Protein AF-A0A6A1X0G5-F1 (afdb_monomer)

pLDDT: mean 75.8, std 20.25, range [26.92, 95.88]

Foldseek 3Di:
DLCLCQPDPLNLVVCCPPPLRDNSVPDDDPDPVSVVVCLQPVCVNVVDDPVCSVLSSLLSVLSSVLSVVQVCCCPPVVDHDDSVVSVVVSVVVSVVVVVVVVVVVVCVVVDDDPDDPPDWDWDWDWDDDPVDIDIDTDIDDPDPPCPVVVVVVVPDDPPPPPPDDDPDDDDPDDDD

Nearest PDB structures (foldseek):
  8ied-assembly1_A  TM=3.257E-01  e=9.732E-01  Homo sapiens
  8ieq-assembly1_C  TM=3.031E-01  e=6.513E-01  Homo sapiens
  8ieq-assembly1_A  TM=2.977E-01  e=8.193E-01  Homo sapiens

Organism: NCBI:txid262757

Secondary structure (DSSP, 8-state):
-HHHHHTSHHHHHHHHHSTT---GGGS--SSHHHHHHHHHTHHHHS---HHHHHHHHHHHHHHHHHHHHHHHHHHHH-PPPPHHHHHHHHHHHHHHHHHHHHHHHHTTT----PPPTTPPEEEEEEEEETTEEEEEEEEE---TT-HHHHHHHTT--TT--TT-------------

Solvent-accessible surface area (backbone atoms only — not comparable to full-atom values): 11047 Å² total; per-residue (Å²): 110,59,56,62,63,30,60,32,74,67,33,44,52,51,40,46,73,39,100,78,44,46,65,54,72,77,53,91,64,92,44,64,65,51,47,52,50,42,51,77,39,22,40,81,71,66,70,38,56,75,84,48,38,63,63,45,39,55,50,51,53,52,50,50,50,49,53,51,49,48,50,48,38,33,74,76,66,69,43,81,83,56,66,67,59,52,52,54,50,49,56,50,51,51,51,54,51,53,53,52,48,52,53,51,60,70,44,60,86,70,71,93,68,82,73,60,92,97,56,79,50,75,46,73,51,74,50,83,50,100,90,47,79,46,76,46,77,48,71,62,66,95,50,91,85,47,67,66,57,58,56,58,62,77,70,63,63,102,84,73,80,84,76,79,79,73,86,81,74,87,75,93,75,90,86,132

Structure (mmCIF, N/CA/C/O backbone):
data_AF-A0A6A1X0G5-F1
#
_entry.id   AF-A0A6A1X0G5-F1
#
loop_
_atom_site.group_PDB
_atom_site.id
_atom_site.type_symbol
_atom_site.label_atom_id
_atom_site.label_alt_id
_atom_site.label_comp_id
_atom_site.label_asym_id
_atom_site.label_entity_id
_atom_site.label_seq_id
_atom_site.pdbx_PDB_ins_code
_atom_site.Cartn_x
_atom_site.Cartn_y
_atom_site.Cartn_z
_atom_site.occupancy
_atom_site.B_iso_or_equiv
_atom_site.auth_seq_id
_atom_site.auth_comp_id
_atom_site.auth_asym_id
_atom_site.auth_atom_id
_atom_site.pdbx_PDB_model_num
ATOM 1 N N . MET A 1 1 ? -8.558 12.915 -2.110 1.00 70.75 1 MET A N 1
ATOM 2 C CA . MET A 1 1 ? -8.015 11.537 -2.061 1.00 70.75 1 MET A CA 1
ATOM 3 C C . MET A 1 1 ? -6.636 11.481 -1.404 1.00 70.75 1 MET A C 1
ATOM 5 O O . MET A 1 1 ? -6.530 10.869 -0.354 1.00 70.75 1 MET A O 1
ATOM 9 N N . VAL A 1 2 ? -5.616 12.178 -1.926 1.00 77.38 2 VAL A N 1
ATOM 10 C CA . VAL A 1 2 ? -4.248 12.195 -1.346 1.00 77.38 2 VAL A CA 1
ATOM 11 C C . VAL A 1 2 ? -4.224 12.583 0.139 1.00 77.38 2 VAL A C 1
ATOM 13 O O . VAL A 1 2 ? -3.577 11.920 0.937 1.00 77.38 2 VAL A O 1
ATOM 16 N N . HIS A 1 3 ? -4.995 13.598 0.545 1.00 76.94 3 HIS A N 1
ATOM 17 C CA . HIS A 1 3 ? -5.077 13.995 1.957 1.00 76.94 3 HIS A CA 1
ATOM 18 C C . HIS A 1 3 ? -5.521 12.848 2.884 1.00 76.94 3 HIS A C 1
ATOM 20 O O . HIS A 1 3 ? -4.949 12.660 3.951 1.00 76.94 3 HIS A O 1
ATOM 26 N N . LEU A 1 4 ? -6.518 12.056 2.479 1.00 81.31 4 LEU A N 1
ATOM 27 C CA . LEU A 1 4 ? -6.999 10.917 3.267 1.00 81.31 4 LEU A CA 1
ATOM 28 C C . LEU A 1 4 ? -5.904 9.854 3.432 1.00 81.31 4 LEU A C 1
ATOM 30 O O . LEU A 1 4 ? -5.716 9.332 4.522 1.00 81.31 4 LEU A O 1
ATOM 34 N N . LEU A 1 5 ? -5.174 9.570 2.355 1.00 80.94 5 LEU A N 1
ATOM 35 C CA . LEU A 1 5 ? -4.193 8.487 2.297 1.00 80.94 5 LEU A CA 1
ATOM 36 C C . LEU A 1 5 ? -2.874 8.815 3.009 1.00 80.94 5 LEU A C 1
ATOM 38 O O . LEU A 1 5 ? -2.149 7.898 3.384 1.00 80.94 5 LEU A O 1
ATOM 42 N N . MET A 1 6 ? -2.569 10.104 3.192 1.00 78.44 6 MET A N 1
ATOM 43 C CA . MET A 1 6 ? -1.238 10.546 3.632 1.00 78.44 6 MET A CA 1
ATOM 44 C C . MET A 1 6 ? -1.253 11.484 4.841 1.00 78.44 6 MET A C 1
ATOM 46 O O . MET A 1 6 ? -0.288 11.510 5.593 1.00 78.44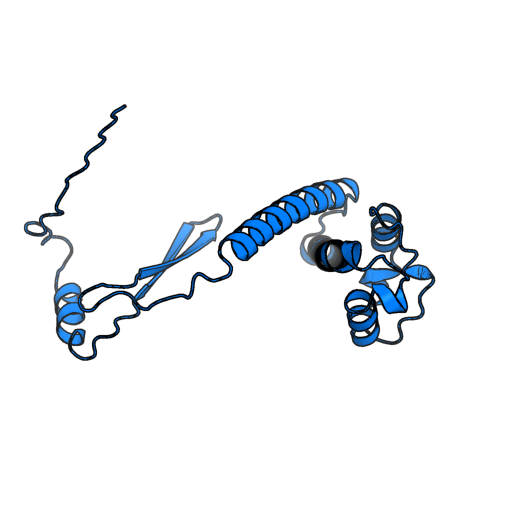 6 MET A O 1
ATOM 50 N N . LYS A 1 7 ? -2.312 12.288 5.010 1.00 78.94 7 LYS A N 1
ATOM 51 C CA . LYS A 1 7 ? -2.334 13.417 5.959 1.00 78.94 7 LYS A CA 1
ATOM 52 C C . LYS A 1 7 ? -3.338 13.258 7.097 1.00 78.94 7 LYS A C 1
ATOM 54 O O . LYS A 1 7 ? -3.282 14.020 8.057 1.00 78.94 7 LYS A O 1
ATOM 59 N N . CYS A 1 8 ? -4.271 12.307 7.014 1.00 85.25 8 CYS A N 1
ATOM 60 C CA . CYS A 1 8 ? -5.181 12.057 8.132 1.00 85.25 8 CYS A CA 1
ATOM 61 C C . CYS A 1 8 ? -4.436 11.409 9.312 1.00 85.25 8 CYS A C 1
ATOM 63 O O . CYS A 1 8 ? -3.456 10.698 9.107 1.00 85.25 8 CYS A O 1
ATOM 65 N N . ASN A 1 9 ? -4.922 11.608 10.541 1.00 86.50 9 ASN A N 1
ATOM 66 C CA . ASN A 1 9 ? -4.253 11.120 11.758 1.00 86.50 9 ASN A CA 1
ATOM 67 C C . ASN A 1 9 ? -3.958 9.612 11.721 1.00 86.50 9 ASN A C 1
ATOM 69 O O . ASN A 1 9 ? -2.875 9.189 12.120 1.00 86.50 9 ASN A O 1
ATOM 73 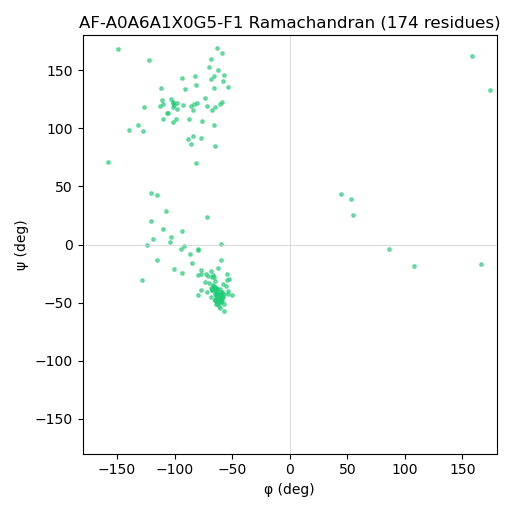N N . VAL A 1 10 ? -4.898 8.820 11.196 1.00 86.25 10 VAL A N 1
ATOM 74 C CA . VAL A 1 10 ? -4.735 7.369 11.028 1.00 86.25 10 VAL A CA 1
ATOM 75 C C . VAL A 1 10 ? -3.609 7.065 10.041 1.00 86.25 10 VAL A C 1
ATOM 77 O O . VAL A 1 10 ? -2.688 6.329 10.379 1.00 86.25 10 VAL A O 1
ATOM 80 N N . ALA A 1 11 ? -3.635 7.674 8.854 1.00 87.50 11 ALA A N 1
ATOM 81 C CA . ALA A 1 11 ? -2.603 7.487 7.837 1.00 87.50 11 ALA A CA 1
ATOM 82 C C . ALA A 1 11 ? -1.217 7.896 8.349 1.00 87.50 11 ALA A C 1
ATOM 84 O O . ALA A 1 11 ? -0.266 7.132 8.223 1.00 87.50 11 ALA A O 1
ATOM 85 N N . THR A 1 12 ? -1.107 9.068 8.978 1.00 86.88 12 THR A N 1
ATOM 86 C CA . THR A 1 12 ? 0.153 9.578 9.530 1.00 86.88 12 THR A CA 1
ATOM 87 C C . THR A 1 12 ? 0.727 8.642 10.592 1.00 86.88 12 THR A C 1
ATOM 89 O O . THR A 1 12 ? 1.936 8.420 10.606 1.00 86.88 12 THR A O 1
ATOM 92 N N . LYS A 1 13 ? -0.117 8.080 11.472 1.00 89.50 13 LYS A N 1
ATOM 93 C CA . LYS A 1 13 ? 0.313 7.089 12.471 1.00 89.50 13 LYS A CA 1
ATOM 94 C C . LYS A 1 13 ? 0.806 5.811 11.788 1.00 89.50 13 LYS A C 1
ATOM 96 O O . LYS A 1 13 ? 1.908 5.364 12.083 1.00 89.50 13 LYS A O 1
ATOM 101 N N . ILE A 1 14 ? 0.043 5.293 10.821 1.00 90.19 14 ILE A N 1
ATOM 102 C CA . ILE A 1 14 ? 0.413 4.087 10.069 1.00 90.19 14 ILE A CA 1
ATOM 103 C C . ILE A 1 14 ? 1.772 4.267 9.395 1.00 90.19 14 ILE A C 1
ATOM 105 O O . ILE A 1 14 ? 2.682 3.508 9.700 1.00 90.19 14 ILE A O 1
ATOM 109 N N . TRP A 1 15 ? 1.948 5.290 8.554 1.00 89.94 15 TRP A N 1
ATOM 110 C CA . TRP A 1 15 ? 3.192 5.504 7.802 1.00 89.94 15 TRP A CA 1
ATOM 111 C C . TRP A 1 15 ? 4.439 5.650 8.690 1.00 89.94 15 TRP A C 1
ATOM 113 O O . TRP A 1 15 ? 5.512 5.182 8.309 1.00 89.94 15 TRP A O 1
ATOM 123 N N . LYS A 1 16 ? 4.299 6.253 9.879 1.00 87.50 16 LYS A N 1
ATOM 124 C CA . LYS A 1 16 ? 5.395 6.430 10.846 1.00 87.50 16 LYS A CA 1
ATOM 125 C C . LYS A 1 16 ? 5.795 5.145 11.567 1.00 87.50 16 LYS A C 1
ATOM 127 O O . LYS A 1 16 ? 6.956 5.006 11.925 1.00 87.50 16 LYS A O 1
ATOM 132 N N . GLU A 1 17 ? 4.853 4.238 11.801 1.00 86.94 17 GLU A N 1
ATOM 133 C CA . GLU A 1 17 ? 5.103 2.975 12.511 1.00 86.94 17 GLU A CA 1
ATOM 134 C C . GLU A 1 17 ? 5.469 1.818 11.563 1.00 86.94 17 GLU A C 1
ATOM 136 O O . GLU A 1 17 ? 5.748 0.704 12.009 1.00 86.94 17 GLU A O 1
ATOM 141 N N . LEU A 1 18 ? 5.490 2.061 10.248 1.00 84.50 18 LEU A N 1
ATOM 142 C CA . LEU A 1 18 ? 6.042 1.119 9.276 1.00 84.50 18 LEU A CA 1
ATOM 143 C C . LEU A 1 18 ? 7.567 0.990 9.418 1.00 84.50 18 LEU A C 1
ATOM 145 O O . LEU A 1 18 ? 8.215 1.923 9.891 1.00 84.50 18 LEU A O 1
ATOM 149 N N . PRO A 1 19 ? 8.169 -0.103 8.908 1.00 84.94 19 PRO A N 1
ATOM 150 C CA . PRO A 1 19 ? 9.615 -0.333 9.000 1.00 84.94 19 PRO A CA 1
ATOM 151 C C . PRO A 1 19 ? 10.492 0.819 8.485 1.00 84.94 19 PRO A C 1
ATOM 153 O O . PRO A 1 19 ? 11.591 1.021 8.988 1.00 84.94 19 PRO A O 1
ATOM 156 N N . TRP A 1 20 ? 10.002 1.589 7.509 1.00 86.75 20 TRP A N 1
ATOM 157 C CA . TRP A 1 20 ? 10.722 2.718 6.907 1.00 86.75 20 TRP A CA 1
ATOM 158 C C . TRP A 1 20 ? 10.397 4.082 7.534 1.00 86.75 20 TRP A C 1
ATOM 160 O O . TRP A 1 20 ? 10.978 5.082 7.127 1.00 86.75 20 TRP A O 1
ATOM 170 N N . ALA A 1 21 ? 9.462 4.137 8.491 1.00 84.25 21 ALA A N 1
ATOM 171 C CA . ALA A 1 21 ? 9.068 5.337 9.235 1.00 84.25 21 ALA A CA 1
ATOM 172 C C . ALA A 1 21 ? 8.881 6.602 8.366 1.00 84.25 21 ALA A C 1
ATOM 174 O O . ALA A 1 21 ? 9.329 7.701 8.713 1.00 84.25 21 ALA A O 1
ATOM 175 N N . ILE A 1 22 ? 8.224 6.460 7.209 1.00 79.94 22 ILE A N 1
ATOM 176 C CA . ILE A 1 22 ? 8.190 7.522 6.199 1.00 79.94 22 ILE A CA 1
ATOM 177 C C . ILE A 1 22 ? 7.271 8.659 6.638 1.00 79.94 22 ILE A C 1
ATOM 179 O O . ILE A 1 22 ? 6.079 8.486 6.900 1.00 79.94 22 ILE A O 1
ATOM 183 N N . ARG A 1 23 ? 7.827 9.871 6.643 1.00 79.75 23 ARG A N 1
ATOM 184 C CA . ARG A 1 23 ? 7.114 11.127 6.898 1.00 79.75 23 ARG A CA 1
ATOM 185 C C . ARG A 1 23 ? 6.396 11.609 5.647 1.00 79.75 23 ARG A C 1
ATOM 187 O O . ARG A 1 23 ? 6.757 12.604 5.024 1.00 79.75 23 ARG A O 1
ATOM 194 N N . MET A 1 24 ? 5.354 10.874 5.288 1.00 77.62 24 MET A N 1
ATOM 195 C CA . MET A 1 24 ? 4.505 11.161 4.135 1.00 77.62 24 MET A CA 1
ATOM 196 C C . MET A 1 24 ? 3.776 12.512 4.228 1.00 77.62 24 MET A C 1
ATOM 198 O O . MET A 1 24 ? 3.369 13.075 3.214 1.00 77.62 24 MET A O 1
ATOM 202 N N . ASP A 1 25 ? 3.650 13.058 5.438 1.00 73.31 25 ASP A N 1
ATOM 203 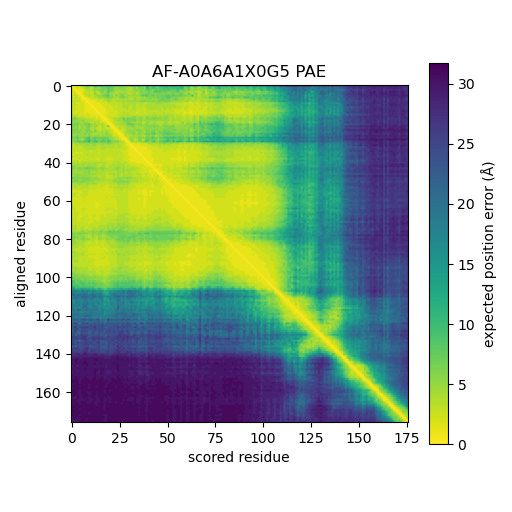C CA . ASP A 1 25 ? 3.142 14.399 5.721 1.00 73.31 25 ASP A CA 1
ATOM 204 C C . ASP A 1 25 ? 4.075 15.518 5.229 1.00 73.31 25 ASP A C 1
ATOM 206 O O . ASP A 1 25 ? 3.597 16.601 4.887 1.00 73.31 25 ASP A O 1
ATOM 210 N N . CYS A 1 26 ? 5.381 15.249 5.147 1.00 74.06 26 CYS A N 1
ATOM 211 C CA . CYS A 1 26 ? 6.395 16.215 4.722 1.00 74.06 26 CYS A CA 1
ATOM 212 C C . CYS A 1 26 ? 6.584 16.272 3.200 1.00 74.06 26 CYS A C 1
ATOM 214 O O . CYS A 1 26 ? 7.297 17.148 2.715 1.00 74.06 26 CYS A O 1
ATOM 216 N N . ILE A 1 27 ? 5.969 15.357 2.445 1.00 77.69 27 ILE A N 1
ATOM 217 C CA . ILE A 1 27 ? 6.159 15.268 0.997 1.00 77.69 27 ILE A CA 1
ATOM 218 C C . ILE A 1 27 ? 4.994 15.978 0.291 1.00 77.69 27 ILE A C 1
ATOM 220 O O . ILE A 1 27 ? 3.834 15.564 0.423 1.00 77.69 27 ILE A O 1
ATOM 224 N N . PRO A 1 28 ? 5.257 17.066 -0.457 1.00 76.94 28 PRO A N 1
ATOM 225 C CA . PRO A 1 28 ? 4.212 17.807 -1.144 1.00 76.94 28 PRO A CA 1
ATOM 226 C C . PRO A 1 28 ? 3.772 17.060 -2.409 1.00 76.94 28 PRO A C 1
ATOM 228 O O . PRO A 1 28 ? 4.313 17.255 -3.491 1.00 76.94 28 PRO A O 1
ATOM 231 N N . PHE A 1 29 ? 2.757 16.206 -2.281 1.00 80.19 29 PHE A N 1
ATOM 232 C CA . PHE A 1 29 ? 2.103 15.580 -3.431 1.00 80.19 29 PHE A CA 1
ATOM 233 C C . PHE A 1 29 ? 0.996 16.477 -3.990 1.00 80.19 29 PHE A C 1
ATOM 235 O O . PHE A 1 29 ? 0.013 16.763 -3.298 1.00 80.19 29 PHE A O 1
ATOM 242 N N . SER A 1 30 ? 1.131 16.881 -5.254 1.00 80.56 30 SER A N 1
ATOM 243 C CA . SER A 1 30 ? 0.132 17.684 -5.972 1.00 80.56 30 SER A CA 1
ATOM 244 C C . SER A 1 30 ? -1.032 16.835 -6.492 1.00 80.56 30 SER A C 1
ATOM 246 O O . SER A 1 30 ? -2.148 17.332 -6.637 1.00 80.56 30 SER A O 1
ATOM 248 N N . SER A 1 31 ? -0.801 15.541 -6.732 1.00 87.56 31 SER A N 1
ATOM 249 C CA . SER A 1 31 ? -1.802 14.611 -7.253 1.00 87.56 31 SER A CA 1
ATOM 250 C C . SER A 1 31 ? -1.602 13.173 -6.760 1.00 87.56 31 SER A C 1
ATOM 252 O O . SER A 1 31 ? -0.569 12.804 -6.201 1.00 87.56 31 SER A O 1
ATOM 254 N N . SER A 1 32 ? -2.602 12.320 -6.995 1.00 86.62 32 SER A N 1
ATOM 255 C CA . SER A 1 32 ? -2.481 10.877 -6.751 1.00 86.62 32 SER A CA 1
ATOM 256 C C . SER A 1 32 ? -1.466 10.204 -7.673 1.00 86.62 32 SER A C 1
ATOM 258 O O . SER A 1 32 ? -0.857 9.219 -7.272 1.00 86.62 32 SER A O 1
ATOM 260 N N . ALA A 1 33 ? -1.247 10.746 -8.875 1.00 89.19 33 ALA A N 1
ATOM 261 C CA . ALA A 1 33 ? -0.210 10.252 -9.773 1.00 89.19 33 ALA A CA 1
ATOM 262 C C . ALA A 1 33 ? 1.189 10.498 -9.190 1.00 89.19 33 ALA A C 1
ATOM 264 O O . ALA A 1 33 ? 2.045 9.625 -9.289 1.00 89.19 33 ALA A O 1
ATOM 265 N N . ASP A 1 34 ? 1.408 11.639 -8.533 1.00 88.69 34 ASP 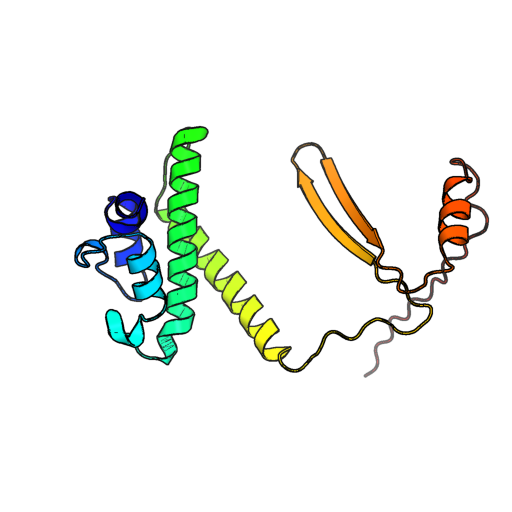A N 1
ATOM 266 C CA . ASP A 1 34 ? 2.696 11.953 -7.901 1.00 88.69 34 ASP A CA 1
ATOM 267 C C . ASP A 1 34 ? 2.984 11.031 -6.717 1.00 88.69 34 ASP A C 1
ATOM 269 O O . ASP A 1 34 ? 4.109 10.566 -6.559 1.00 88.69 34 ASP A O 1
ATOM 273 N N . LEU A 1 35 ? 1.952 10.689 -5.940 1.00 89.25 35 LEU A N 1
ATOM 274 C CA . LEU A 1 35 ? 2.056 9.681 -4.886 1.00 89.25 35 LEU A CA 1
ATOM 275 C C . LEU A 1 35 ? 2.477 8.317 -5.452 1.00 89.25 35 LEU A C 1
ATOM 277 O O . LEU A 1 35 ? 3.411 7.699 -4.947 1.00 89.25 35 LEU A O 1
ATOM 281 N N . VAL A 1 36 ? 1.814 7.852 -6.515 1.00 91.19 36 VAL A N 1
ATOM 282 C CA . VAL A 1 36 ? 2.157 6.571 -7.152 1.00 91.19 36 VAL A CA 1
ATOM 283 C C . VAL A 1 36 ? 3.583 6.610 -7.701 1.00 91.19 36 VAL A C 1
ATOM 285 O O . VAL A 1 36 ? 4.342 5.672 -7.479 1.00 91.19 36 VAL A O 1
ATOM 288 N N . LYS A 1 37 ? 3.992 7.708 -8.347 1.00 90.88 37 LYS A N 1
ATOM 289 C CA . LYS A 1 37 ? 5.373 7.886 -8.821 1.00 90.88 37 LYS A CA 1
ATOM 290 C C . LYS A 1 37 ? 6.385 7.829 -7.679 1.00 90.88 37 LYS A C 1
ATOM 292 O O . LYS A 1 37 ? 7.410 7.178 -7.844 1.00 90.88 37 LYS A O 1
ATOM 297 N N . ALA A 1 38 ? 6.104 8.455 -6.538 1.00 89.38 38 ALA A N 1
ATOM 298 C CA . ALA A 1 38 ? 6.984 8.397 -5.372 1.00 89.38 38 ALA A CA 1
ATOM 299 C C . ALA A 1 38 ? 7.106 6.996 -4.780 1.00 89.38 38 ALA A C 1
ATOM 301 O O . ALA A 1 38 ? 8.194 6.602 -4.377 1.00 89.38 38 ALA A O 1
ATOM 302 N N . ILE A 1 39 ? 6.018 6.223 -4.781 1.00 92.06 39 ILE A N 1
ATOM 303 C CA . ILE A 1 39 ? 6.053 4.830 -4.331 1.00 92.06 39 ILE A CA 1
ATOM 304 C C . ILE A 1 39 ? 6.864 3.961 -5.301 1.00 92.06 39 ILE A C 1
ATOM 306 O O . ILE A 1 39 ? 7.691 3.169 -4.863 1.00 92.06 39 ILE A O 1
ATOM 310 N N . LEU A 1 40 ? 6.651 4.116 -6.610 1.00 92.56 40 LEU A N 1
ATOM 311 C CA . LEU A 1 40 ? 7.317 3.300 -7.630 1.00 92.56 40 LEU A CA 1
ATOM 312 C C . LEU A 1 40 ? 8.805 3.633 -7.813 1.00 92.56 40 LEU A C 1
ATOM 314 O O . LEU A 1 40 ? 9.557 2.761 -8.231 1.00 92.56 40 LEU A O 1
ATOM 318 N N . ASN A 1 41 ? 9.225 4.861 -7.496 1.00 90.75 41 ASN A N 1
ATOM 319 C CA . ASN A 1 41 ? 10.616 5.324 -7.599 1.00 90.75 41 ASN A CA 1
ATOM 320 C C . ASN A 1 41 ? 11.174 5.666 -6.209 1.00 90.75 41 ASN A C 1
ATOM 322 O O . ASN A 1 41 ? 11.769 6.725 -6.003 1.00 90.75 41 ASN A O 1
ATOM 326 N N . ALA A 1 42 ? 10.889 4.815 -5.221 1.00 90.56 42 ALA A N 1
ATOM 327 C CA . ALA A 1 42 ? 11.214 5.074 -3.821 1.00 90.56 42 ALA A CA 1
ATOM 328 C C . ALA A 1 42 ? 12.723 5.062 -3.520 1.00 90.56 42 ALA A C 1
ATOM 330 O O . ALA A 1 42 ? 13.161 5.686 -2.558 1.00 90.56 42 ALA A O 1
ATOM 331 N N . ASP A 1 43 ? 13.527 4.408 -4.350 1.00 90.75 43 ASP A N 1
ATOM 332 C CA . ASP A 1 43 ? 14.985 4.517 -4.314 1.00 90.75 43 ASP A CA 1
ATOM 333 C C . ASP A 1 43 ? 15.458 5.942 -4.604 1.00 90.75 43 ASP A C 1
ATOM 335 O O . ASP A 1 43 ? 16.249 6.502 -3.852 1.00 90.75 43 ASP A O 1
ATOM 339 N N . VAL A 1 44 ? 14.920 6.564 -5.652 1.00 88.12 44 VAL A N 1
ATOM 340 C CA . VAL A 1 44 ? 15.317 7.915 -6.065 1.00 88.12 44 VAL A CA 1
ATOM 341 C C . VAL A 1 44 ? 14.654 8.987 -5.201 1.00 88.12 44 VAL A C 1
ATOM 343 O O . VAL A 1 44 ? 15.291 9.961 -4.809 1.00 88.12 44 VAL A O 1
ATOM 346 N N . LEU A 1 45 ? 13.360 8.835 -4.915 1.00 85.56 45 LEU A N 1
ATOM 347 C CA . LEU A 1 45 ? 12.545 9.892 -4.310 1.00 85.56 45 LEU A CA 1
ATOM 348 C C . LEU A 1 45 ? 12.464 9.811 -2.785 1.00 85.56 45 LEU A C 1
ATOM 350 O O . LEU A 1 45 ? 12.212 10.830 -2.145 1.00 85.56 45 LEU A O 1
ATOM 354 N N . LEU A 1 46 ? 12.667 8.625 -2.205 1.00 84.69 46 LEU A N 1
ATOM 355 C CA . LEU A 1 46 ? 12.624 8.392 -0.755 1.00 84.69 46 LEU A CA 1
ATOM 356 C C . LEU A 1 46 ? 13.968 7.892 -0.205 1.00 84.69 46 LEU A C 1
ATOM 358 O O . LEU A 1 46 ? 14.058 7.602 0.986 1.00 84.69 46 LEU A O 1
ATOM 362 N N . ASN A 1 47 ? 15.004 7.826 -1.054 1.00 87.06 47 ASN A N 1
ATOM 363 C CA . ASN A 1 47 ? 16.355 7.387 -0.707 1.00 87.06 47 ASN A CA 1
ATOM 364 C C . ASN A 1 47 ? 16.379 6.005 -0.027 1.00 87.06 47 ASN A C 1
ATOM 366 O O . ASN A 1 47 ? 17.107 5.787 0.942 1.00 87.06 47 ASN A O 1
ATOM 370 N N . LEU A 1 48 ? 15.530 5.087 -0.500 1.00 89.81 48 LEU A N 1
ATOM 371 C CA . LEU A 1 48 ? 15.524 3.703 -0.036 1.00 89.81 48 LEU A CA 1
ATOM 372 C C . LEU A 1 48 ? 16.593 2.879 -0.751 1.00 89.81 48 LEU A C 1
ATOM 374 O O . LEU A 1 48 ? 16.810 3.020 -1.953 1.00 89.81 48 LEU A O 1
ATOM 378 N N . ASP A 1 49 ? 17.190 1.935 -0.029 1.00 91.94 49 ASP A N 1
ATOM 379 C CA . ASP A 1 49 ? 18.060 0.941 -0.648 1.00 91.94 49 ASP A CA 1
ATOM 380 C C . ASP A 1 49 ? 17.301 0.163 -1.726 1.00 91.94 49 ASP A C 1
ATOM 382 O O . ASP A 1 49 ? 16.149 -0.233 -1.530 1.00 91.94 49 ASP A O 1
ATOM 386 N N . HIS A 1 50 ? 17.965 -0.139 -2.844 1.00 89.19 50 HIS A N 1
ATOM 387 C CA . HIS A 1 50 ? 17.339 -0.827 -3.977 1.00 89.19 50 HIS A CA 1
ATOM 388 C C . HIS A 1 50 ? 16.679 -2.164 -3.578 1.00 89.19 50 HIS A C 1
ATOM 390 O O . HIS A 1 50 ? 15.598 -2.507 -4.055 1.00 89.19 50 HIS A O 1
ATOM 396 N N . GLN A 1 51 ? 17.283 -2.896 -2.633 1.00 90.44 51 GLN A N 1
ATOM 397 C CA . GLN A 1 51 ? 16.735 -4.151 -2.098 1.00 90.44 51 GLN A CA 1
ATOM 398 C C . GLN A 1 51 ? 15.437 -3.947 -1.297 1.00 90.44 51 GLN A C 1
ATOM 400 O O . GLN A 1 51 ? 14.599 -4.846 -1.232 1.00 90.44 51 GLN A O 1
ATOM 405 N N . SER A 1 52 ? 15.245 -2.758 -0.725 1.00 91.38 52 SER A N 1
ATOM 406 C CA . SER A 1 52 ? 14.065 -2.388 0.058 1.00 91.38 52 SER A CA 1
ATOM 407 C C . SER A 1 52 ? 12.901 -1.891 -0.799 1.00 91.38 52 SER A C 1
ATOM 409 O O . SER A 1 52 ? 11.773 -1.870 -0.312 1.00 91.38 52 SER A O 1
ATOM 411 N N . VAL A 1 53 ? 13.128 -1.535 -2.071 1.00 92.12 53 VAL A N 1
ATOM 412 C CA . VAL A 1 53 ? 12.096 -0.952 -2.949 1.00 92.12 53 VAL A CA 1
ATOM 413 C C . VAL A 1 53 ? 10.912 -1.898 -3.148 1.00 92.12 53 VAL A C 1
ATOM 415 O O . VAL A 1 53 ? 9.769 -1.495 -2.951 1.00 92.12 53 VAL A O 1
ATOM 418 N N . LYS A 1 54 ? 11.152 -3.169 -3.495 1.00 91.81 54 LYS A N 1
ATOM 419 C CA . LYS A 1 54 ? 10.067 -4.152 -3.690 1.00 91.81 54 LYS A CA 1
ATOM 420 C C . LYS A 1 54 ? 9.248 -4.383 -2.401 1.00 91.81 54 LYS A C 1
ATOM 422 O O . LYS A 1 54 ? 8.027 -4.215 -2.460 1.00 91.81 54 LYS A O 1
ATOM 427 N N . PRO A 1 55 ? 9.870 -4.714 -1.246 1.00 93.00 55 PRO A N 1
ATOM 428 C CA . PRO A 1 55 ? 9.185 -4.768 0.049 1.00 93.00 55 PRO A CA 1
ATOM 429 C C . PRO A 1 55 ? 8.372 -3.510 0.359 1.00 93.00 55 PRO A C 1
ATOM 431 O O . PRO A 1 55 ? 7.224 -3.594 0.801 1.00 93.00 55 PRO A O 1
ATOM 434 N N . PHE A 1 56 ? 8.953 -2.341 0.092 1.00 93.75 56 PHE A N 1
ATOM 435 C CA . PHE A 1 56 ? 8.313 -1.062 0.338 1.00 93.75 56 PHE A CA 1
ATOM 436 C C . PHE A 1 56 ? 7.074 -0.860 -0.536 1.00 93.75 56 PHE A C 1
ATOM 438 O O . PHE A 1 56 ? 6.022 -0.518 -0.006 1.00 93.75 56 PHE A O 1
ATOM 445 N N . ILE A 1 57 ? 7.158 -1.117 -1.845 1.00 94.44 57 ILE A N 1
ATOM 446 C CA . ILE A 1 57 ? 6.025 -0.977 -2.772 1.00 94.44 57 ILE A CA 1
ATOM 447 C C . ILE A 1 57 ? 4.860 -1.873 -2.343 1.00 94.44 57 ILE A C 1
ATOM 449 O O . ILE A 1 57 ? 3.719 -1.409 -2.296 1.00 94.44 57 ILE A O 1
ATOM 453 N N . LEU A 1 58 ? 5.137 -3.134 -1.986 1.00 94.44 58 LEU A N 1
ATOM 454 C CA . LEU A 1 58 ? 4.113 -4.054 -1.486 1.00 94.44 58 LEU A CA 1
ATOM 455 C C . LEU A 1 58 ? 3.444 -3.500 -0.224 1.00 94.44 58 LEU A C 1
ATOM 457 O O . LEU A 1 58 ? 2.217 -3.458 -0.128 1.00 94.44 58 LEU A O 1
ATOM 461 N N . ASN A 1 59 ? 4.247 -3.048 0.737 1.00 94.06 59 ASN A N 1
ATOM 462 C CA . ASN A 1 59 ? 3.733 -2.507 1.987 1.00 94.06 59 ASN A CA 1
ATOM 463 C C . ASN A 1 59 ? 2.911 -1.227 1.755 1.00 94.06 59 ASN A C 1
ATOM 465 O O . ASN A 1 59 ? 1.794 -1.109 2.253 1.00 94.06 59 ASN A O 1
ATOM 469 N N . ALA A 1 60 ? 3.411 -0.316 0.919 1.00 93.69 60 ALA A N 1
ATOM 470 C CA . ALA A 1 60 ? 2.733 0.915 0.539 1.00 93.69 60 ALA A CA 1
ATOM 471 C C . ALA A 1 60 ? 1.370 0.636 -0.110 1.00 93.69 60 ALA A C 1
ATOM 473 O O . ALA A 1 60 ? 0.375 1.247 0.275 1.00 93.69 60 ALA A O 1
ATOM 474 N N . ALA A 1 61 ? 1.291 -0.325 -1.036 1.00 94.62 61 ALA A N 1
ATOM 475 C CA . ALA A 1 61 ? 0.027 -0.729 -1.648 1.00 94.62 61 ALA A CA 1
ATOM 476 C C . ALA A 1 61 ? -0.978 -1.244 -0.601 1.00 94.62 61 ALA A C 1
ATOM 478 O O . ALA A 1 61 ? -2.135 -0.819 -0.592 1.00 94.62 61 ALA A O 1
ATOM 479 N N . LEU A 1 62 ? -0.527 -2.094 0.327 1.00 95.44 62 LEU A N 1
ATOM 480 C CA . LEU A 1 62 ? -1.365 -2.619 1.408 1.00 95.44 62 LEU A CA 1
ATOM 481 C C . LEU A 1 62 ? -1.841 -1.527 2.371 1.00 95.44 62 LEU A C 1
ATOM 483 O O . LEU A 1 62 ? -2.977 -1.577 2.842 1.00 95.44 62 LEU A O 1
ATOM 487 N N . VAL A 1 63 ? -1.006 -0.532 2.666 1.00 93.44 63 VAL A N 1
ATOM 488 C CA . VAL A 1 63 ? -1.360 0.615 3.516 1.00 93.44 63 VAL A CA 1
ATOM 489 C C . VAL A 1 63 ? -2.440 1.461 2.859 1.00 93.44 63 VAL A C 1
ATOM 491 O O . VAL A 1 63 ? -3.451 1.760 3.498 1.00 93.44 63 VAL A O 1
ATOM 494 N N . LEU A 1 64 ? -2.270 1.797 1.579 1.00 93.19 64 LEU A N 1
ATOM 495 C CA . LEU A 1 64 ? -3.263 2.561 0.825 1.00 93.19 64 LEU A CA 1
ATOM 496 C C . LEU A 1 64 ? -4.613 1.835 0.781 1.00 93.19 64 LEU A C 1
ATOM 498 O O . LEU A 1 64 ? -5.646 2.451 1.051 1.00 93.19 64 LEU A O 1
ATOM 502 N N . ASP A 1 65 ? -4.597 0.529 0.513 1.00 93.94 65 ASP A N 1
ATOM 503 C CA . ASP A 1 65 ? -5.797 -0.309 0.517 1.00 93.94 65 ASP A CA 1
ATOM 504 C C . ASP A 1 65 ? -6.446 -0.387 1.911 1.00 93.94 65 ASP A C 1
ATOM 506 O O . ASP A 1 65 ? -7.651 -0.182 2.051 1.00 93.94 65 ASP A O 1
ATOM 510 N N . SER A 1 66 ? -5.650 -0.569 2.971 1.00 93.62 66 SER A N 1
ATOM 511 C CA . SER A 1 66 ? -6.141 -0.599 4.360 1.00 93.62 66 SER A CA 1
ATOM 512 C C . SER A 1 66 ? -6.834 0.697 4.764 1.00 93.62 66 SER A C 1
ATOM 514 O O . SER A 1 66 ? -7.910 0.667 5.357 1.00 93.62 66 SER A O 1
ATOM 516 N N . ILE A 1 67 ? -6.227 1.845 4.449 1.00 92.12 67 ILE A N 1
ATOM 517 C CA . ILE A 1 67 ? -6.790 3.161 4.773 1.00 92.12 67 ILE A CA 1
ATOM 518 C C . ILE A 1 67 ? -8.095 3.370 4.001 1.00 92.12 67 ILE A C 1
ATOM 520 O O . ILE A 1 67 ? -9.085 3.847 4.563 1.00 92.12 67 ILE A O 1
ATOM 524 N N . TRP A 1 68 ? -8.117 2.989 2.721 1.00 92.12 68 TRP A N 1
ATOM 525 C CA . TRP A 1 68 ? -9.316 3.072 1.896 1.00 92.12 68 TRP A CA 1
ATOM 526 C C . TRP A 1 68 ? -10.449 2.197 2.443 1.00 92.12 68 TRP A C 1
ATOM 528 O O . TRP A 1 68 ? -11.579 2.667 2.608 1.00 92.12 68 TRP A O 1
ATOM 538 N N . GLN A 1 69 ? -10.143 0.949 2.796 1.00 92.00 69 GLN A N 1
ATOM 539 C CA . GLN A 1 69 ? -11.094 0.016 3.390 1.00 92.00 69 GLN A CA 1
ATOM 540 C C . GLN A 1 69 ? -11.626 0.526 4.734 1.00 92.00 69 GLN A C 1
ATOM 542 O O . GLN A 1 69 ? -12.841 0.547 4.932 1.00 92.00 69 GLN A O 1
ATOM 547 N N . ALA A 1 70 ? -10.749 0.993 5.627 1.00 91.62 70 ALA A N 1
ATOM 548 C CA . ALA A 1 70 ? -11.131 1.544 6.926 1.00 91.62 70 ALA A CA 1
ATOM 549 C C . ALA A 1 70 ? -12.082 2.740 6.775 1.00 91.62 70 ALA A C 1
ATOM 551 O O . ALA A 1 70 ? -13.111 2.809 7.448 1.00 91.62 70 ALA A O 1
ATOM 552 N N . ARG A 1 71 ? -11.808 3.645 5.824 1.00 90.56 71 ARG A N 1
ATOM 553 C CA . ARG A 1 71 ? -12.722 4.749 5.502 1.00 90.56 71 ARG A CA 1
ATOM 554 C C . ARG A 1 71 ? -14.076 4.236 5.021 1.00 90.56 71 ARG A C 1
ATOM 556 O O . ARG A 1 71 ? -15.100 4.795 5.403 1.00 90.56 71 ARG A O 1
ATOM 563 N N . ASN A 1 72 ? -14.103 3.218 4.164 1.00 92.00 72 ASN A N 1
ATOM 564 C CA . ASN A 1 72 ? -15.361 2.692 3.632 1.00 92.00 72 ASN A CA 1
ATOM 565 C C . ASN A 1 72 ? -16.200 2.007 4.712 1.00 92.00 72 ASN A C 1
ATOM 567 O O . ASN A 1 72 ? -17.413 2.202 4.741 1.00 92.00 72 ASN A O 1
ATOM 571 N N . LEU A 1 73 ? -15.566 1.270 5.625 1.00 91.94 73 LEU A N 1
ATOM 572 C CA . LEU A 1 73 ? -16.228 0.689 6.792 1.00 91.94 73 LEU A CA 1
ATOM 573 C C . LEU A 1 73 ? -16.815 1.773 7.701 1.00 91.94 73 LEU A C 1
ATOM 575 O O . LEU A 1 73 ? -17.982 1.689 8.079 1.00 91.94 73 LEU A O 1
ATOM 579 N N . LEU A 1 74 ? -16.055 2.833 7.976 1.00 91.19 74 LEU A N 1
ATOM 580 C CA . LEU A 1 74 ? -16.535 3.948 8.786 1.00 91.19 74 LEU A CA 1
ATOM 581 C C . LEU A 1 74 ? -17.720 4.668 8.126 1.00 91.19 74 LEU A C 1
ATOM 583 O O . LEU A 1 74 ? -18.761 4.851 8.745 1.00 91.19 74 LEU A O 1
ATOM 587 N N . VAL A 1 75 ? -17.590 5.052 6.854 1.00 91.50 75 VAL A N 1
ATOM 588 C CA . VAL A 1 75 ? -18.606 5.867 6.167 1.00 91.50 75 VAL A CA 1
ATOM 589 C C . VAL A 1 75 ? -19.880 5.079 5.867 1.00 91.50 75 VAL A C 1
ATOM 591 O O . VAL A 1 75 ? -20.974 5.619 6.015 1.00 91.50 75 VAL A O 1
ATOM 594 N N . HIS A 1 76 ? -19.759 3.823 5.436 1.00 92.25 76 HIS A N 1
ATOM 595 C CA . HIS A 1 76 ? -20.905 3.050 4.947 1.00 92.25 76 HIS A CA 1
ATOM 596 C C . HIS A 1 76 ? -21.472 2.073 5.975 1.00 92.25 76 HIS A C 1
ATOM 598 O O . HIS A 1 76 ? -22.621 1.664 5.838 1.00 92.25 76 HIS A O 1
ATOM 604 N N . GLN A 1 77 ? -20.687 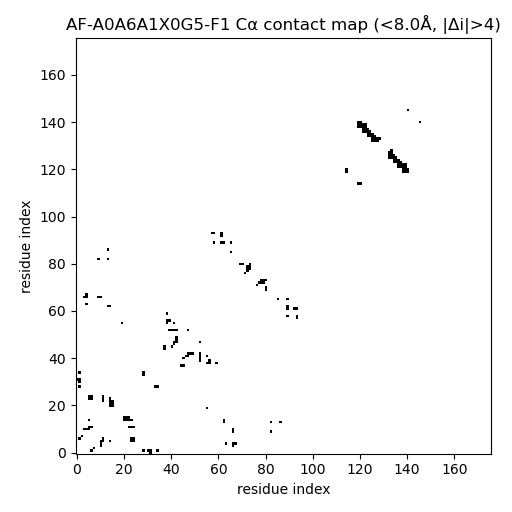1.684 6.982 1.00 93.00 77 GLN A N 1
ATOM 605 C CA . GLN A 1 77 ? -21.090 0.688 7.980 1.00 93.00 77 GLN A CA 1
ATOM 606 C C . GLN A 1 77 ? -20.989 1.212 9.420 1.00 93.00 77 GLN A C 1
ATOM 608 O O . GLN A 1 77 ? -21.325 0.473 10.338 1.00 93.00 77 GLN A O 1
ATOM 613 N N . GLN A 1 78 ? -20.550 2.464 9.628 1.00 92.62 78 GLN A N 1
ATOM 614 C CA . GLN A 1 78 ? -20.375 3.082 10.953 1.00 92.62 78 GLN A CA 1
ATOM 615 C C . GLN A 1 78 ? -19.473 2.261 11.889 1.00 92.62 78 GLN A C 1
ATOM 617 O O . GLN A 1 78 ? -19.575 2.347 13.111 1.00 92.62 78 GLN A O 1
ATOM 622 N N . VAL A 1 79 ? -18.573 1.458 11.314 1.00 91.69 79 VAL A N 1
ATOM 623 C CA . VAL A 1 79 ? -17.612 0.668 12.083 1.00 91.69 79 VAL A CA 1
ATOM 624 C C . VAL A 1 79 ? -16.454 1.588 12.480 1.00 91.69 79 VAL A C 1
ATOM 626 O O . VAL A 1 79 ? -15.823 2.175 11.594 1.00 91.69 79 VAL A O 1
ATOM 629 N N . PRO A 1 80 ? -16.158 1.744 13.783 1.00 89.94 80 PRO A N 1
ATOM 630 C CA . PRO A 1 80 ? -15.058 2.583 14.233 1.00 89.94 80 PRO A CA 1
ATOM 631 C C . PRO A 1 80 ? -13.713 2.008 13.780 1.00 89.94 80 PRO A C 1
ATOM 633 O O . PRO A 1 80 ? -13.515 0.795 13.721 1.00 89.94 80 PRO A O 1
ATOM 636 N N . VAL A 1 81 ? -12.773 2.897 13.465 1.00 89.19 81 VAL A N 1
ATOM 637 C CA . VAL A 1 81 ? -11.429 2.505 13.038 1.00 89.19 81 VAL A CA 1
ATOM 638 C C . VAL A 1 81 ? -10.558 2.248 14.264 1.00 89.19 81 VAL A C 1
ATOM 640 O O . VAL A 1 81 ? -10.259 3.177 15.012 1.00 89.19 81 VAL A O 1
ATOM 643 N N . VAL A 1 82 ? -10.112 1.004 14.429 1.00 91.38 82 VAL A N 1
ATOM 644 C CA . VAL A 1 82 ? -9.093 0.606 15.408 1.00 91.38 82 VAL A CA 1
ATOM 645 C C . VAL A 1 82 ? -7.769 0.450 14.664 1.00 91.38 82 VAL A C 1
ATOM 647 O O . VAL A 1 82 ? -7.660 -0.331 13.719 1.00 91.38 82 VAL A O 1
ATOM 650 N N . VAL A 1 83 ? -6.761 1.243 15.027 1.00 88.94 83 VAL A N 1
ATOM 651 C CA . VAL A 1 83 ? -5.497 1.312 14.268 1.00 88.94 83 VAL A CA 1
ATOM 652 C C . VAL A 1 83 ? -4.687 0.023 14.435 1.00 88.94 83 VAL A C 1
ATOM 654 O O . VAL A 1 83 ? -4.026 -0.438 13.507 1.00 88.94 83 VAL A O 1
ATOM 657 N N . GLU A 1 84 ? -4.779 -0.591 15.605 1.00 91.31 84 GLU A N 1
ATOM 658 C CA . GLU A 1 84 ? -4.104 -1.832 15.962 1.00 91.31 84 GLU A CA 1
ATOM 659 C C . GLU A 1 84 ? -4.584 -2.999 15.079 1.00 91.31 84 GLU A C 1
ATOM 661 O O . GLU A 1 84 ? -3.763 -3.783 14.596 1.00 91.31 84 GLU A O 1
ATOM 666 N N . ASP A 1 85 ? -5.883 -3.044 14.759 1.00 92.12 85 ASP A N 1
ATOM 667 C CA . ASP A 1 85 ? -6.459 -4.020 13.824 1.00 92.12 85 ASP A CA 1
ATOM 668 C C . ASP A 1 85 ? -5.922 -3.825 12.402 1.00 92.12 85 ASP A C 1
ATOM 670 O O . ASP A 1 85 ? -5.639 -4.798 11.696 1.00 92.12 85 ASP A O 1
ATOM 674 N N . ILE A 1 86 ? -5.716 -2.569 11.987 1.00 93.12 86 ILE A N 1
ATOM 675 C CA . ILE A 1 86 ? -5.088 -2.263 10.699 1.00 93.12 86 ILE A CA 1
ATOM 676 C C . ILE A 1 86 ? -3.660 -2.815 10.669 1.00 93.12 86 ILE A C 1
ATOM 678 O O . ILE A 1 86 ? -3.294 -3.475 9.698 1.00 93.12 86 ILE A O 1
ATOM 682 N N . PHE A 1 87 ? -2.859 -2.613 11.719 1.00 92.50 87 PHE A N 1
ATOM 683 C CA . PHE A 1 87 ? -1.497 -3.154 11.764 1.00 92.50 87 PHE A CA 1
ATOM 684 C C . PHE A 1 87 ? -1.459 -4.679 11.772 1.00 92.50 87 PHE A C 1
ATOM 686 O O . PHE A 1 87 ? -0.649 -5.268 11.052 1.00 92.50 87 PHE A O 1
ATOM 693 N N . ALA A 1 88 ? -2.328 -5.329 12.547 1.00 92.56 88 ALA A N 1
ATOM 694 C CA . ALA A 1 88 ? -2.437 -6.784 12.547 1.00 92.56 88 ALA A CA 1
ATOM 695 C C . ALA A 1 88 ? -2.788 -7.308 11.142 1.00 92.56 88 ALA A C 1
ATOM 697 O O . ALA A 1 88 ? -2.126 -8.214 10.626 1.00 92.56 88 ALA A O 1
ATOM 698 N N . GLY A 1 89 ? -3.763 -6.678 10.480 1.00 94.38 89 GLY A N 1
ATOM 699 C CA . GLY A 1 89 ? -4.157 -6.999 9.110 1.00 94.38 89 GLY A CA 1
ATOM 700 C C . GLY A 1 89 ? -3.060 -6.731 8.077 1.00 94.38 89 GLY A C 1
ATOM 701 O O . GLY A 1 89 ? -2.877 -7.531 7.159 1.00 94.38 89 GLY A O 1
ATOM 702 N N . LEU A 1 90 ? -2.304 -5.641 8.225 1.00 94.44 90 LEU A N 1
ATOM 703 C CA . LEU A 1 90 ? -1.162 -5.310 7.370 1.00 94.44 90 LEU A CA 1
ATOM 704 C C . LEU A 1 90 ? -0.058 -6.359 7.484 1.00 94.44 90 LEU A C 1
ATOM 706 O O . LEU A 1 90 ? 0.399 -6.860 6.463 1.00 94.44 90 LEU A O 1
ATOM 710 N N . ARG A 1 91 ? 0.336 -6.735 8.707 1.00 93.31 91 ARG A N 1
ATOM 711 C CA . ARG A 1 91 ? 1.371 -7.757 8.942 1.00 93.31 91 ARG A CA 1
ATOM 712 C C . ARG A 1 91 ? 0.974 -9.097 8.335 1.00 93.31 91 ARG A C 1
ATOM 714 O O . ARG A 1 91 ? 1.779 -9.707 7.636 1.00 93.31 91 ARG A O 1
ATOM 721 N N . ARG A 1 92 ? -0.277 -9.518 8.557 1.00 95.62 92 ARG A N 1
ATOM 722 C CA . ARG A 1 92 ? -0.806 -10.766 7.999 1.00 95.62 92 ARG A CA 1
ATOM 723 C C . ARG A 1 92 ? -0.773 -10.751 6.472 1.00 95.62 92 ARG A C 1
ATOM 725 O O . ARG A 1 92 ? -0.158 -11.626 5.873 1.00 95.62 92 ARG A O 1
ATOM 732 N N . ARG A 1 93 ? -1.372 -9.734 5.844 1.00 95.88 93 ARG A N 1
ATOM 733 C CA . ARG A 1 93 ? -1.427 -9.632 4.377 1.00 95.88 93 ARG A CA 1
ATOM 734 C C . ARG A 1 93 ? -0.051 -9.481 3.751 1.00 95.88 93 ARG A C 1
ATOM 736 O O . ARG A 1 93 ? 0.210 -10.057 2.704 1.00 95.88 93 ARG A O 1
ATOM 743 N N . TYR A 1 94 ? 0.846 -8.742 4.394 1.00 95.00 94 TYR A N 1
ATOM 744 C CA . TYR A 1 94 ? 2.221 -8.628 3.930 1.00 95.00 94 TYR A CA 1
ATOM 745 C C . TYR A 1 94 ? 2.912 -9.995 3.909 1.00 95.00 94 TYR A C 1
ATOM 747 O O . TYR A 1 94 ? 3.548 -10.328 2.912 1.00 95.00 94 TYR A O 1
ATOM 755 N N . ALA A 1 95 ? 2.756 -10.806 4.960 1.00 94.31 95 ALA A N 1
ATOM 756 C CA . ALA A 1 95 ? 3.306 -12.160 5.005 1.00 94.31 95 ALA A CA 1
ATOM 757 C C . ALA A 1 95 ? 2.685 -13.071 3.930 1.00 94.31 95 ALA A C 1
ATOM 759 O O . ALA A 1 95 ? 3.422 -13.742 3.208 1.00 94.31 95 ALA A O 1
ATOM 760 N N . GLU A 1 96 ? 1.357 -13.041 3.773 1.00 94.81 96 GLU A N 1
ATOM 761 C CA . GLU A 1 96 ? 0.625 -13.790 2.737 1.00 94.81 96 GLU A CA 1
ATOM 762 C C . GLU A 1 96 ? 1.129 -13.437 1.328 1.00 94.81 96 GLU A C 1
ATOM 764 O O . GLU A 1 96 ? 1.511 -14.321 0.561 1.00 94.81 96 GLU A O 1
ATOM 769 N N . HIS A 1 97 ? 1.198 -12.144 0.998 1.00 93.50 97 HIS A N 1
ATOM 770 C CA . HIS A 1 97 ? 1.666 -11.683 -0.308 1.00 93.50 97 HIS A CA 1
ATOM 771 C C . HIS A 1 97 ? 3.153 -11.950 -0.531 1.00 93.50 97 HIS A C 1
ATOM 773 O O . HIS A 1 97 ? 3.528 -12.346 -1.630 1.00 93.50 97 HIS A O 1
ATOM 779 N N . SER A 1 98 ? 3.995 -11.774 0.490 1.00 91.94 98 SER A N 1
ATOM 780 C CA . SER A 1 98 ? 5.429 -12.062 0.382 1.00 91.94 98 SER A CA 1
ATOM 781 C C . SER A 1 98 ? 5.670 -13.549 0.119 1.00 91.94 98 SER A C 1
ATOM 783 O O . SER A 1 98 ? 6.471 -13.900 -0.742 1.00 91.94 98 SER A O 1
ATOM 785 N N . CYS A 1 99 ? 4.936 -14.431 0.807 1.00 91.81 99 CYS A N 1
ATOM 786 C CA . CYS A 1 99 ? 4.993 -15.872 0.578 1.00 91.81 99 CYS A CA 1
ATOM 787 C C . CYS A 1 99 ? 4.527 -16.239 -0.837 1.00 91.81 99 CYS A C 1
ATOM 789 O O . CYS A 1 99 ? 5.248 -16.924 -1.560 1.00 91.81 99 CYS A O 1
ATOM 791 N N . ALA A 1 100 ? 3.377 -15.712 -1.268 1.00 89.25 100 ALA A N 1
ATOM 792 C CA . ALA A 1 100 ? 2.868 -15.934 -2.618 1.00 89.25 100 ALA A CA 1
ATOM 793 C C . ALA A 1 100 ? 3.856 -15.453 -3.693 1.00 89.25 100 ALA A C 1
ATOM 795 O O . ALA A 1 100 ? 4.069 -16.138 -4.690 1.00 89.25 100 ALA A O 1
ATOM 796 N N . TRP A 1 101 ? 4.498 -14.303 -3.478 1.00 87.38 101 TRP A N 1
ATOM 797 C CA . TRP A 1 101 ? 5.478 -13.762 -4.414 1.00 87.38 101 TRP A CA 1
ATOM 798 C C . TRP A 1 101 ? 6.718 -14.652 -4.537 1.00 87.38 101 TRP A C 1
ATOM 800 O O . TRP A 1 101 ? 7.172 -14.899 -5.651 1.00 87.38 101 TRP A O 1
ATOM 810 N N . MET A 1 102 ? 7.223 -15.202 -3.426 1.00 87.75 102 MET A N 1
ATOM 811 C CA . MET A 1 102 ? 8.328 -16.170 -3.461 1.00 87.75 102 MET A CA 1
ATOM 812 C C . MET A 1 102 ? 7.969 -17.430 -4.256 1.00 87.75 102 MET A C 1
ATOM 814 O O . MET A 1 102 ? 8.810 -17.951 -4.985 1.00 87.75 102 MET A O 1
ATOM 818 N N . GLU A 1 103 ? 6.729 -17.918 -4.158 1.00 87.88 103 GLU A N 1
ATOM 819 C CA . GLU A 1 103 ? 6.274 -19.057 -4.966 1.00 87.88 103 GLU A CA 1
ATOM 820 C C . GLU A 1 103 ? 6.173 -18.701 -6.455 1.00 87.88 103 GLU A C 1
ATOM 822 O O . GLU A 1 103 ? 6.552 -19.512 -7.301 1.00 87.88 103 GLU A O 1
ATOM 827 N N . VAL A 1 104 ? 5.732 -17.483 -6.795 1.00 85.44 104 VAL A N 1
ATOM 828 C CA . VAL A 1 104 ? 5.742 -16.995 -8.186 1.00 85.44 104 VAL A CA 1
ATOM 829 C C . VAL A 1 104 ? 7.169 -16.892 -8.717 1.00 85.44 104 VAL A C 1
ATOM 831 O O . VAL A 1 104 ? 7.432 -17.354 -9.823 1.00 85.44 104 VAL A O 1
ATOM 834 N N . GLU A 1 105 ? 8.102 -16.337 -7.941 1.00 85.75 105 GLU A N 1
ATOM 835 C CA . GLU A 1 105 ? 9.514 -16.245 -8.326 1.00 85.75 105 GLU A CA 1
ATOM 836 C C . GLU A 1 105 ? 10.163 -17.636 -8.436 1.00 85.75 105 GLU A C 1
ATOM 838 O O . GLU A 1 105 ? 10.915 -17.882 -9.373 1.00 85.75 105 GLU A O 1
ATOM 843 N N . ARG A 1 106 ? 9.809 -18.598 -7.571 1.00 85.31 106 ARG A N 1
ATOM 844 C CA . ARG A 1 106 ? 10.242 -20.004 -7.697 1.00 85.31 106 ARG A CA 1
ATOM 845 C C . ARG A 1 106 ? 9.653 -20.682 -8.934 1.00 85.31 106 ARG A C 1
ATOM 847 O O . ARG A 1 106 ? 10.296 -21.527 -9.554 1.00 85.31 106 ARG A O 1
ATOM 854 N N . ALA A 1 107 ? 8.417 -20.346 -9.285 1.00 83.44 107 ALA A N 1
ATOM 855 C CA . ALA A 1 107 ? 7.771 -20.814 -10.500 1.00 83.44 107 ALA A CA 1
ATOM 856 C C . ALA A 1 107 ? 8.208 -20.022 -11.743 1.00 83.44 107 ALA A C 1
ATOM 858 O O . ALA A 1 107 ? 7.811 -20.395 -12.849 1.00 83.44 107 ALA A O 1
ATOM 859 N N . ALA A 1 108 ? 9.018 -18.965 -11.602 1.00 76.38 108 ALA A N 1
ATOM 860 C CA . ALA A 1 108 ? 9.484 -18.171 -12.727 1.00 76.38 108 ALA A CA 1
ATOM 861 C C . ALA A 1 108 ? 10.285 -19.066 -13.681 1.00 76.38 108 ALA A C 1
ATOM 863 O O . ALA A 1 108 ? 11.251 -19.722 -13.303 1.00 76.38 108 ALA A O 1
ATOM 864 N N . GLY A 1 109 ? 9.825 -19.143 -14.930 1.00 72.31 109 GLY A N 1
ATOM 865 C CA . GLY A 1 109 ? 10.334 -20.081 -15.935 1.00 72.31 109 GLY A CA 1
ATOM 866 C C . GLY A 1 109 ? 9.374 -21.229 -16.254 1.00 72.31 109 GLY A C 1
ATOM 867 O O . GLY A 1 109 ? 9.450 -21.796 -17.343 1.00 72.31 109 GLY A O 1
ATOM 868 N N . LYS A 1 110 ? 8.392 -21.516 -15.390 1.00 77.38 110 LYS A N 1
ATOM 869 C CA . LYS A 1 110 ? 7.244 -22.355 -15.750 1.00 77.38 110 LYS A CA 1
ATOM 870 C C . LYS A 1 110 ? 6.294 -21.521 -16.600 1.00 77.38 110 LYS A C 1
ATOM 872 O O . LYS A 1 110 ? 5.614 -20.621 -16.114 1.00 77.38 110 LYS A O 1
ATOM 877 N N . ARG A 1 111 ? 6.264 -21.801 -17.901 1.00 75.88 111 ARG A N 1
ATOM 878 C CA . ARG A 1 111 ? 5.278 -21.214 -18.808 1.00 75.88 111 ARG A CA 1
ATOM 879 C C . ARG A 1 111 ? 3.984 -22.009 -18.694 1.00 75.88 111 ARG A C 1
ATOM 881 O O . ARG A 1 111 ? 4.020 -23.236 -18.684 1.00 75.88 111 ARG A O 1
ATOM 888 N N . TRP A 1 112 ? 2.849 -21.319 -18.646 1.00 80.38 112 TRP A N 1
ATOM 889 C CA . TRP A 1 112 ? 1.572 -21.984 -18.866 1.00 80.38 112 TRP A CA 1
ATOM 890 C C . TRP A 1 112 ? 1.585 -22.634 -20.257 1.00 80.38 112 TRP A C 1
ATOM 892 O O . TRP A 1 112 ? 1.830 -21.958 -21.257 1.00 80.38 112 TRP A O 1
ATOM 902 N N . VAL A 1 113 ? 1.356 -23.943 -20.311 1.00 78.56 113 VAL A N 1
ATOM 903 C CA . VAL A 1 113 ? 1.195 -24.696 -21.557 1.00 78.56 113 VAL A CA 1
ATOM 904 C C . VAL A 1 113 ? -0.265 -25.141 -21.617 1.00 78.56 113 VAL A C 1
ATOM 906 O O . VAL A 1 113 ? -0.786 -25.597 -20.592 1.00 78.56 113 VAL A O 1
ATO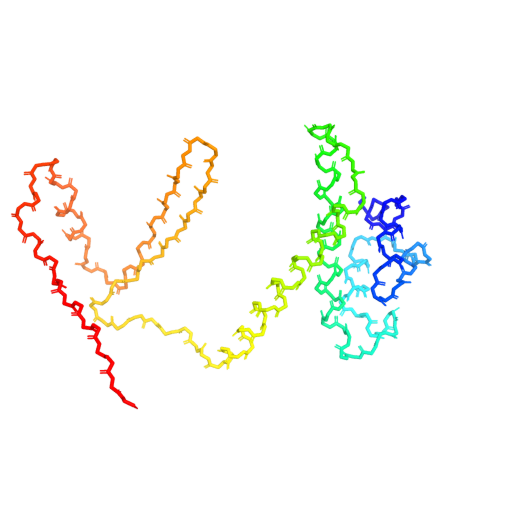M 909 N N . PRO A 1 114 ? -0.951 -24.993 -22.765 1.00 79.50 114 PRO A N 1
ATOM 910 C CA . PRO A 1 114 ? -2.297 -25.523 -22.907 1.00 79.50 114 PRO A CA 1
ATOM 911 C C . PRO A 1 114 ? -2.297 -27.033 -22.634 1.00 79.50 114 PRO A C 1
ATOM 913 O O . PRO A 1 114 ? -1.315 -27.714 -22.947 1.00 79.50 114 PRO A O 1
ATOM 916 N N . PRO A 1 115 ? -3.374 -27.572 -22.044 1.00 81.88 115 PRO A N 1
ATOM 917 C CA . PRO A 1 115 ? -3.448 -28.999 -21.793 1.00 81.88 115 PRO A CA 1
ATOM 918 C C . PRO A 1 115 ? -3.404 -29.775 -23.128 1.00 81.88 115 PRO A C 1
ATOM 920 O O . PRO A 1 115 ? -3.832 -29.240 -24.157 1.00 81.88 115 PRO A O 1
ATOM 923 N N . PRO A 1 116 ? -2.874 -31.013 -23.143 1.00 82.44 116 PRO A N 1
ATOM 924 C CA . PRO A 1 116 ? -2.770 -31.803 -24.367 1.00 82.44 116 PRO A CA 1
ATOM 925 C C . PRO A 1 116 ? -4.129 -32.053 -25.035 1.00 82.44 116 PRO A C 1
ATOM 927 O O . PRO A 1 116 ? -5.188 -31.919 -24.421 1.00 82.44 116 PRO A O 1
ATOM 930 N N . PHE A 1 117 ? -4.111 -32.481 -26.298 1.00 79.75 117 PHE A N 1
ATOM 931 C CA . PHE A 1 117 ? -5.333 -32.851 -27.013 1.00 79.75 117 PHE A CA 1
ATOM 932 C C . PHE A 1 117 ? -6.154 -33.894 -26.229 1.00 79.75 117 PHE A C 1
ATOM 934 O O . PHE A 1 117 ? -5.604 -34.862 -25.707 1.00 79.75 117 PHE A O 1
ATOM 941 N N . GLY A 1 118 ? -7.473 -33.688 -26.151 1.00 81.38 118 GLY A N 1
ATOM 942 C CA . GLY A 1 118 ? -8.401 -34.555 -25.413 1.00 81.38 118 GLY A CA 1
ATOM 943 C C . GLY A 1 118 ? -8.553 -34.226 -23.923 1.00 81.38 118 GLY A C 1
ATOM 944 O O . GLY A 1 118 ? -9.397 -34.823 -23.259 1.00 81.38 118 GLY A O 1
ATOM 945 N N . TRP A 1 119 ? -7.791 -33.264 -23.398 1.00 79.56 119 TRP A N 1
ATOM 946 C CA . TRP A 1 119 ? -7.914 -32.808 -22.015 1.00 79.56 119 TRP A CA 1
ATOM 947 C C . TRP A 1 119 ? -8.845 -31.599 -21.900 1.00 79.56 119 TRP A C 1
ATOM 949 O O . TRP A 1 119 ? -8.847 -30.703 -22.744 1.00 79.56 119 TRP A O 1
ATOM 959 N N . LEU A 1 120 ? -9.618 -31.562 -20.815 1.00 79.25 120 LEU A N 1
ATOM 960 C CA . LEU A 1 120 ? -10.526 -30.469 -20.486 1.00 79.25 120 LEU A CA 1
ATOM 961 C C . LEU A 1 120 ? -9.896 -29.571 -19.420 1.00 79.25 120 LEU A C 1
ATOM 963 O O . LEU A 1 120 ? -9.596 -30.033 -18.318 1.00 79.25 120 LEU A O 1
ATOM 967 N N . LYS A 1 121 ? -9.733 -28.280 -19.723 1.00 76.06 121 LYS A N 1
ATOM 968 C CA . LYS A 1 121 ? -9.399 -27.279 -18.708 1.00 76.06 121 LYS A CA 1
ATOM 969 C C . LYS A 1 121 ? -10.683 -26.829 -18.021 1.00 76.06 121 LYS A C 1
ATOM 971 O O . LYS A 1 121 ? -11.580 -26.292 -18.668 1.00 76.06 121 LYS A O 1
ATOM 976 N N . VAL A 1 122 ? -10.740 -27.021 -16.710 1.00 77.12 122 VAL A N 1
ATOM 977 C CA . VAL A 1 122 ? -11.833 -26.540 -15.867 1.00 77.12 122 VAL A CA 1
ATOM 978 C C . VAL A 1 122 ? -11.279 -25.414 -15.006 1.00 77.12 122 VAL A C 1
ATOM 980 O O . VAL A 1 122 ? -10.466 -25.666 -14.119 1.00 77.12 122 VAL A O 1
ATOM 983 N N . ASN A 1 123 ? -11.673 -24.173 -15.291 1.00 78.88 123 ASN A N 1
ATOM 984 C CA . ASN A 1 123 ? -11.420 -23.065 -14.375 1.00 78.88 123 ASN A CA 1
ATOM 985 C C . ASN A 1 123 ? -12.622 -22.948 -13.445 1.00 78.88 123 ASN A C 1
ATOM 987 O O . ASN A 1 123 ? -13.763 -22.961 -13.910 1.00 78.88 123 ASN A O 1
ATOM 991 N N . THR A 1 124 ? -12.359 -22.809 -12.152 1.00 76.06 124 THR A N 1
ATOM 992 C CA . THR A 1 124 ? -13.410 -22.689 -11.151 1.00 76.06 124 THR A CA 1
ATOM 993 C C . THR A 1 124 ? -13.166 -21.447 -10.317 1.00 76.06 124 THR A C 1
ATOM 995 O O . THR A 1 124 ? -12.165 -21.374 -9.608 1.00 76.06 124 THR A O 1
ATOM 998 N N . ASP A 1 125 ? -14.104 -20.508 -10.364 1.00 77.06 125 ASP A N 1
ATOM 999 C CA . ASP A 1 125 ? -14.134 -19.360 -9.467 1.00 77.06 125 ASP A CA 1
ATOM 1000 C C . ASP A 1 125 ? -15.202 -19.599 -8.402 1.00 77.06 125 ASP A C 1
ATOM 1002 O O . ASP A 1 125 ? -16.365 -19.878 -8.706 1.00 77.06 125 ASP A O 1
ATOM 1006 N N . VAL A 1 126 ? -14.807 -19.511 -7.132 1.00 76.31 126 VAL A N 1
ATOM 1007 C CA . VAL A 1 126 ? -15.714 -19.731 -6.001 1.00 76.31 126 VAL A CA 1
ATOM 1008 C C . VAL A 1 126 ? -15.966 -18.411 -5.289 1.00 76.31 126 VAL A C 1
ATOM 1010 O O . VAL A 1 126 ? -15.046 -17.783 -4.769 1.00 76.31 126 VAL A O 1
ATOM 1013 N N . ALA A 1 127 ? -17.234 -18.011 -5.214 1.00 71.56 127 ALA A N 1
ATOM 1014 C CA . ALA A 1 127 ? -17.682 -16.896 -4.395 1.00 71.56 127 ALA A CA 1
ATOM 1015 C C . ALA A 1 127 ? -18.428 -17.428 -3.166 1.00 71.56 127 ALA A C 1
ATOM 1017 O O . ALA A 1 127 ? -19.524 -17.984 -3.266 1.00 71.56 127 ALA A O 1
ATOM 1018 N N . ILE A 1 128 ? -17.841 -17.223 -1.986 1.00 75.06 128 ILE A N 1
ATOM 1019 C CA . ILE A 1 128 ? -18.460 -17.577 -0.706 1.00 75.06 128 ILE A CA 1
ATOM 1020 C C . ILE A 1 128 ? -19.209 -16.355 -0.172 1.00 75.06 128 ILE A C 1
ATOM 1022 O O . ILE A 1 128 ? -18.610 -15.304 0.066 1.00 75.06 128 ILE A O 1
ATOM 1026 N N . ARG A 1 129 ? -20.524 -16.473 0.030 1.00 72.81 129 ARG A N 1
ATOM 1027 C CA . ARG A 1 129 ? -21.352 -15.449 0.684 1.00 72.81 129 ARG A CA 1
ATOM 1028 C C . ARG A 1 129 ? -22.045 -16.045 1.905 1.00 72.81 129 ARG A C 1
ATOM 1030 O O . ARG A 1 129 ? -22.245 -17.250 1.991 1.00 72.81 129 ARG A O 1
ATOM 1037 N N . ARG A 1 130 ? -22.474 -15.186 2.838 1.00 66.12 130 ARG A N 1
ATOM 1038 C CA . ARG A 1 130 ? -23.178 -15.611 4.068 1.00 66.12 130 ARG A CA 1
ATOM 1039 C C . ARG A 1 130 ? -24.415 -16.483 3.803 1.00 66.12 130 ARG A C 1
ATOM 1041 O O . ARG A 1 130 ? -24.762 -17.290 4.652 1.00 66.12 130 ARG A O 1
ATOM 1048 N N . ASN A 1 131 ? -25.033 -16.349 2.626 1.00 75.88 131 ASN A N 1
ATOM 1049 C CA . ASN A 1 131 ? -26.280 -17.031 2.267 1.00 75.88 131 ASN A CA 1
ATOM 1050 C C . ASN A 1 131 ? -26.084 -18.124 1.196 1.00 75.88 131 ASN A C 1
ATOM 1052 O O . ASN A 1 131 ? -27.063 -18.554 0.594 1.00 75.88 131 ASN A O 1
ATOM 1056 N N . GLY A 1 132 ? -24.845 -18.534 0.900 1.00 62.75 132 GLY A N 1
ATOM 1057 C CA . GLY A 1 132 ? -24.589 -19.609 -0.061 1.00 62.75 132 GLY A CA 1
ATOM 1058 C C . GLY A 1 132 ? -23.189 -19.604 -0.675 1.00 62.75 132 GLY A C 1
ATOM 1059 O O . GLY A 1 132 ? -22.475 -18.598 -0.658 1.00 62.75 132 GLY A O 1
ATOM 1060 N N . LEU A 1 133 ? -22.827 -20.753 -1.246 1.00 59.50 133 LEU A N 1
ATOM 1061 C CA . LEU A 1 133 ? -21.616 -20.964 -2.032 1.00 59.50 133 LEU A CA 1
ATOM 1062 C C . LEU A 1 133 ? -21.989 -20.937 -3.519 1.00 59.50 133 LEU A C 1
ATOM 1064 O O . LEU A 1 133 ? -22.823 -21.727 -3.953 1.00 59.50 133 LEU A O 1
ATOM 1068 N N . TYR A 1 134 ? -21.371 -20.049 -4.293 1.00 73.44 134 TYR A N 1
ATOM 1069 C CA . TYR A 1 134 ? -21.557 -19.989 -5.741 1.00 73.44 134 TYR A CA 1
ATOM 1070 C C . TYR A 1 134 ? -20.261 -20.424 -6.411 1.00 73.44 134 TYR A C 1
ATOM 1072 O O . TYR A 1 134 ? -19.202 -19.860 -6.136 1.00 73.44 134 TYR A O 1
ATOM 1080 N N . ILE A 1 135 ? -20.350 -21.430 -7.275 1.00 68.56 135 ILE A N 1
ATOM 1081 C CA . ILE A 1 135 ? -19.227 -21.933 -8.061 1.00 68.56 135 ILE A CA 1
ATOM 1082 C C . ILE A 1 135 ? -19.517 -21.603 -9.522 1.00 68.56 135 ILE A C 1
ATOM 1084 O O . ILE A 1 135 ? -20.517 -22.065 -10.070 1.00 68.56 135 ILE A O 1
ATOM 1088 N N . VAL A 1 136 ? -18.655 -20.808 -10.148 1.00 70.62 136 VAL A N 1
ATOM 1089 C CA . VAL A 1 136 ? -18.680 -20.588 -11.595 1.00 70.62 136 VAL A CA 1
ATOM 1090 C C . VAL A 1 136 ? -17.638 -21.502 -12.210 1.00 70.62 136 VAL A C 1
ATOM 1092 O O . VAL A 1 136 ? -16.463 -21.437 -11.857 1.00 70.62 136 VAL A O 1
ATOM 1095 N N . ILE A 1 137 ? -18.085 -22.366 -13.116 1.00 65.50 137 ILE A N 1
ATOM 1096 C CA . ILE A 1 137 ? -17.214 -23.264 -13.865 1.00 65.50 137 ILE A CA 1
ATOM 1097 C C . ILE A 1 137 ? -17.118 -22.731 -15.291 1.00 65.50 137 ILE A C 1
ATOM 1099 O O . ILE A 1 137 ? -18.102 -22.751 -16.029 1.00 65.50 137 ILE A O 1
ATOM 1103 N N . SER A 1 138 ? -15.929 -22.277 -15.674 1.00 68.19 138 SER A N 1
ATOM 1104 C CA . SER A 1 138 ? -15.616 -21.893 -17.049 1.00 68.19 138 SER A CA 1
ATOM 1105 C C . SER A 1 138 ? -14.848 -23.030 -17.714 1.00 68.19 138 SER A C 1
ATOM 1107 O O . SER A 1 138 ? -13.778 -23.435 -17.251 1.00 68.19 138 SER A O 1
ATOM 1109 N N . LEU A 1 139 ? -15.415 -23.561 -18.796 1.00 63.47 139 LEU A N 1
ATOM 1110 C CA . LEU A 1 139 ? -14.818 -24.627 -19.593 1.00 63.47 139 LEU A CA 1
ATOM 1111 C C . LEU A 1 139 ? -14.190 -24.019 -20.844 1.00 63.47 139 LEU A C 1
ATOM 1113 O O . LEU A 1 139 ? -14.894 -23.663 -21.786 1.00 63.47 139 LEU A O 1
ATOM 1117 N N . ASP A 1 140 ? -12.863 -23.942 -20.864 1.00 58.66 140 ASP A N 1
ATOM 1118 C CA . ASP A 1 140 ? -12.130 -23.598 -22.079 1.00 58.66 140 ASP A CA 1
ATOM 1119 C C . ASP A 1 140 ? -11.849 -24.894 -22.841 1.00 58.66 140 ASP A C 1
ATOM 1121 O O . ASP A 1 140 ? -10.854 -25.586 -22.603 1.00 58.66 140 ASP A O 1
ATOM 1125 N N . ILE A 1 141 ? -12.761 -25.262 -23.740 1.00 56.62 141 ILE A N 1
ATOM 1126 C CA . ILE A 1 141 ? -12.575 -26.408 -24.629 1.00 56.62 141 ILE A CA 1
ATOM 1127 C C . ILE A 1 141 ? -11.831 -25.912 -25.874 1.00 56.62 141 ILE A C 1
ATOM 1129 O O . ILE A 1 141 ? -12.414 -25.245 -26.723 1.00 56.62 141 ILE A O 1
ATOM 1133 N N . LEU A 1 142 ? -10.555 -26.274 -26.034 1.00 51.78 142 LEU A N 1
ATOM 1134 C CA . LEU A 1 142 ? -9.765 -25.997 -27.252 1.00 51.78 142 LEU A CA 1
ATOM 1135 C C . LEU A 1 142 ? -10.191 -26.854 -28.471 1.00 51.78 142 LEU A C 1
ATOM 1137 O O . LEU A 1 142 ? -9.411 -27.077 -29.392 1.00 51.78 142 LEU A O 1
ATOM 1141 N N . LEU A 1 143 ? -11.430 -27.351 -28.497 1.00 46.38 143 LEU A N 1
ATOM 1142 C CA . LEU A 1 143 ? -11.951 -28.268 -29.509 1.00 46.38 143 LEU A CA 1
ATOM 1143 C C . LEU A 1 143 ? -13.312 -27.781 -30.010 1.00 46.38 143 LEU A C 1
ATOM 1145 O O . LEU A 1 143 ? -14.349 -27.970 -29.376 1.00 46.38 143 LEU A O 1
ATOM 1149 N N . VAL A 1 144 ? -13.283 -27.192 -31.204 1.00 48.38 144 VAL A N 1
ATOM 1150 C CA . VAL A 1 144 ? -14.448 -26.718 -31.959 1.00 48.38 144 VAL A CA 1
ATOM 1151 C C . VAL A 1 144 ? -15.485 -27.816 -32.313 1.00 48.38 144 VAL A C 1
ATOM 1153 O O . VAL A 1 144 ? -16.612 -27.427 -32.596 1.00 48.38 144 VAL A O 1
ATOM 1156 N N . PRO A 1 145 ? -15.266 -29.152 -32.215 1.00 47.72 145 PRO A N 1
ATOM 1157 C CA . PRO A 1 145 ? -16.349 -30.114 -32.454 1.00 47.72 145 PRO A CA 1
ATOM 1158 C C . PRO A 1 145 ? -16.897 -30.826 -31.198 1.00 47.72 145 PRO A C 1
ATOM 1160 O O . PRO A 1 145 ? -17.377 -31.948 -31.307 1.00 47.72 145 PRO A O 1
ATOM 1163 N N . LEU A 1 146 ? -16.864 -30.223 -29.998 1.00 47.84 146 LEU A N 1
ATOM 1164 C CA . LEU A 1 146 ? -17.510 -30.797 -28.792 1.00 47.84 146 LEU A CA 1
ATOM 1165 C C . LEU A 1 146 ? -18.841 -30.135 -28.387 1.00 47.84 146 LEU A C 1
ATOM 1167 O O . LEU A 1 146 ? -19.429 -30.519 -27.373 1.00 47.84 146 LEU A O 1
ATOM 1171 N N . TYR A 1 147 ? -19.371 -29.211 -29.198 1.00 48.34 147 TYR A N 1
ATOM 1172 C CA . TYR A 1 147 ? -20.717 -28.646 -28.997 1.00 4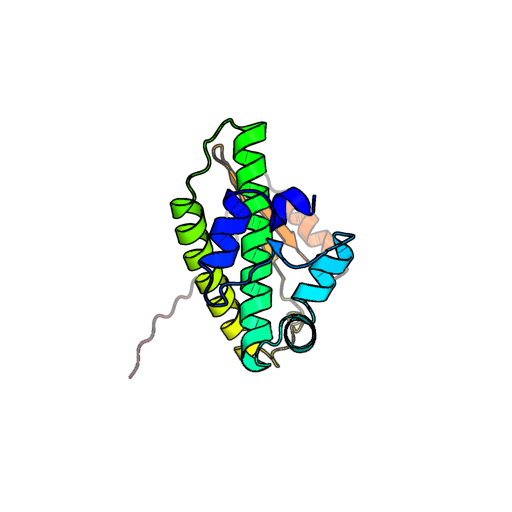8.34 147 TYR A CA 1
ATOM 1173 C C . TYR A 1 147 ? -21.797 -29.750 -28.909 1.00 48.34 147 TYR A C 1
ATOM 1175 O O . TYR A 1 147 ? -22.748 -29.645 -28.133 1.00 48.34 147 TYR A O 1
ATOM 1183 N N . ASP A 1 148 ? -21.583 -30.876 -29.599 1.00 47.91 148 ASP A N 1
ATOM 1184 C CA . ASP A 1 148 ? -22.463 -32.049 -29.548 1.00 47.91 148 ASP A CA 1
ATOM 1185 C C . ASP A 1 148 ? -22.403 -32.823 -28.221 1.00 47.91 148 ASP A C 1
ATOM 1187 O O . ASP A 1 148 ? -23.396 -33.435 -27.819 1.00 47.91 148 ASP A O 1
ATOM 1191 N N . LEU A 1 149 ? -21.281 -32.780 -27.493 1.00 49.22 149 LEU A N 1
ATOM 1192 C CA . LEU A 1 149 ? -21.176 -33.440 -26.189 1.00 49.22 149 LEU A CA 1
ATOM 1193 C C . LEU A 1 149 ? -21.899 -32.628 -25.107 1.00 49.22 149 LEU A C 1
ATOM 1195 O O . LEU A 1 149 ? -22.612 -33.203 -24.286 1.00 49.22 149 LEU A O 1
ATOM 1199 N N . TYR A 1 150 ? -21.796 -31.295 -25.153 1.00 45.75 150 TYR A N 1
ATOM 1200 C CA . TYR A 1 150 ? -22.504 -30.412 -24.218 1.00 45.75 150 TYR A CA 1
ATOM 1201 C C . TYR A 1 150 ? -24.028 -30.527 -24.369 1.00 45.75 150 TYR A C 1
ATOM 1203 O O . TYR A 1 150 ? -24.751 -30.609 -23.373 1.00 45.75 150 TYR A O 1
ATOM 1211 N N . ARG A 1 151 ? -24.517 -30.648 -25.613 1.00 42.47 151 ARG A N 1
ATOM 1212 C CA . ARG A 1 151 ? -25.932 -30.914 -25.909 1.00 42.47 151 ARG A CA 1
ATOM 1213 C C . ARG A 1 151 ? -26.393 -32.285 -25.399 1.00 42.47 151 ARG A C 1
ATOM 1215 O O . ARG A 1 151 ? -27.537 -32.428 -24.982 1.00 42.47 151 ARG A O 1
ATOM 1222 N N . LYS A 1 152 ? -25.507 -33.286 -25.367 1.00 42.66 152 LYS A N 1
ATOM 1223 C CA . LYS A 1 152 ? -25.812 -34.604 -24.790 1.00 42.66 152 LYS A CA 1
ATOM 1224 C C . LYS A 1 152 ? -26.020 -34.548 -23.275 1.00 42.66 152 LYS A C 1
ATOM 1226 O O . LYS A 1 152 ? -26.883 -35.257 -22.779 1.00 42.66 152 LYS A O 1
ATOM 1231 N N . PHE A 1 153 ? -25.294 -33.694 -22.550 1.00 43.06 153 PHE A N 1
ATOM 1232 C CA . PHE A 1 153 ? -25.463 -33.546 -21.097 1.00 43.06 153 PHE A CA 1
ATOM 1233 C C . PHE A 1 153 ? -26.692 -32.719 -20.697 1.00 43.06 153 PHE A C 1
ATOM 1235 O O . PHE A 1 153 ? -27.243 -32.941 -19.624 1.00 43.06 153 PHE A O 1
ATOM 1242 N N . SER A 1 154 ? -27.173 -31.817 -21.557 1.00 40.44 154 SER A N 1
ATOM 1243 C CA . SER A 1 154 ? -28.357 -30.985 -21.274 1.00 40.44 154 SER A CA 1
ATOM 1244 C C . SER A 1 154 ? -29.700 -31.702 -21.496 1.00 40.44 154 SER A C 1
ATOM 1246 O O . SER A 1 154 ? -30.746 -31.136 -21.185 1.00 40.44 154 SER A O 1
ATOM 1248 N N . CYS A 1 155 ? -29.698 -32.946 -21.992 1.00 36.22 155 CYS A N 1
ATOM 1249 C CA . CYS A 1 155 ? -30.913 -33.739 -22.227 1.00 36.22 155 CYS A CA 1
ATOM 1250 C C . CYS A 1 155 ? -31.174 -34.840 -21.185 1.00 36.22 155 CYS A C 1
ATOM 1252 O O . CYS A 1 155 ? -32.158 -35.567 -21.315 1.00 36.22 155 CYS A O 1
ATOM 1254 N N . TYR A 1 156 ? -30.342 -34.971 -20.150 1.00 39.56 156 TYR A N 1
ATOM 1255 C CA . TYR A 1 156 ? -30.548 -35.970 -19.104 1.00 39.56 156 TYR A CA 1
ATOM 1256 C C . TYR A 1 156 ? -31.204 -35.335 -17.877 1.00 39.56 156 TYR A C 1
ATOM 1258 O O . TYR A 1 156 ? -30.598 -34.552 -17.149 1.00 39.56 156 TYR A O 1
ATOM 1266 N N . GLY A 1 157 ? -32.485 -35.660 -17.677 1.00 41.47 157 GLY A N 1
ATOM 1267 C CA . GLY A 1 157 ? -33.207 -35.355 -16.446 1.00 41.47 157 GLY A CA 1
ATOM 1268 C C . GLY A 1 157 ? -32.596 -36.073 -15.231 1.00 41.47 157 GLY A C 1
ATOM 1269 O O . GLY A 1 157 ? -31.768 -36.969 -15.392 1.00 41.47 157 GLY A O 1
ATOM 1270 N N . PRO A 1 158 ? -33.017 -35.717 -14.006 1.00 41.09 158 PRO A N 1
ATOM 1271 C CA . PRO A 1 158 ? -32.332 -36.051 -12.748 1.00 41.09 158 PRO A CA 1
ATOM 1272 C C . PRO A 1 158 ? -32.141 -37.547 -12.411 1.00 41.09 158 PRO A C 1
ATOM 1274 O O . PRO A 1 158 ? -31.528 -37.844 -11.391 1.00 41.09 158 PRO A O 1
ATOM 1277 N N . ASN A 1 159 ? -32.586 -38.489 -13.251 1.00 41.00 159 ASN A N 1
ATOM 1278 C CA . ASN A 1 159 ? -32.633 -39.924 -12.941 1.00 41.00 159 ASN A CA 1
ATOM 1279 C C . ASN A 1 159 ? -31.814 -40.838 -13.877 1.00 41.00 159 ASN A C 1
ATOM 1281 O O . ASN A 1 159 ? -32.079 -42.034 -13.921 1.00 41.00 159 ASN A O 1
ATOM 1285 N N . SER A 1 160 ? -30.826 -40.344 -14.629 1.00 41.28 160 SER A N 1
ATOM 1286 C CA . SER A 1 160 ? -30.051 -41.189 -15.565 1.00 41.28 160 SER A CA 1
ATOM 1287 C C . SER A 1 160 ? -28.544 -41.225 -15.278 1.00 41.28 160 SER A C 1
ATOM 1289 O O . SER A 1 160 ? -27.728 -41.110 -16.191 1.00 41.28 160 SER A O 1
ATOM 1291 N N . TRP A 1 161 ? -28.167 -41.379 -14.006 1.00 43.97 161 TRP A N 1
ATOM 1292 C CA . TRP A 1 161 ? -26.764 -41.496 -13.574 1.00 43.97 161 TRP A CA 1
ATOM 1293 C C . TRP A 1 161 ? -26.255 -42.944 -13.460 1.00 43.97 161 TRP A C 1
ATOM 1295 O O . TRP A 1 161 ? -25.160 -43.172 -12.950 1.00 43.97 161 TRP A O 1
ATOM 1305 N N . GLU A 1 162 ? -26.985 -43.936 -13.969 1.00 37.09 162 GLU A N 1
ATOM 1306 C CA . GLU A 1 162 ? -26.481 -45.311 -14.067 1.00 37.09 162 GLU A CA 1
ATOM 1307 C C . GLU A 1 162 ? -25.679 -45.487 -15.363 1.00 37.09 162 GLU A C 1
ATOM 1309 O O . GLU A 1 162 ? -26.204 -45.876 -16.403 1.00 37.09 162 GLU A O 1
ATOM 1314 N N . GLY A 1 163 ?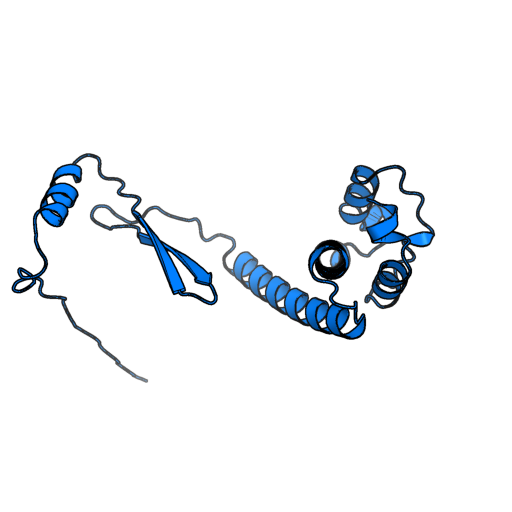 -24.384 -45.165 -15.330 1.00 37.59 163 GLY A N 1
ATOM 1315 C CA . GLY A 1 163 ? -23.493 -45.505 -16.447 1.00 37.59 163 GLY A CA 1
ATOM 1316 C C . GLY A 1 163 ? -22.124 -44.832 -16.474 1.00 37.59 163 GLY A C 1
ATOM 1317 O O . GLY A 1 163 ? -21.222 -45.323 -17.154 1.00 37.59 163 GLY A O 1
ATOM 1318 N N . LEU A 1 164 ? -21.913 -43.750 -15.722 1.00 37.09 164 LEU A N 1
ATOM 1319 C CA . LEU A 1 164 ? -20.604 -43.096 -15.647 1.00 37.09 164 LEU A CA 1
ATOM 1320 C C . LEU A 1 164 ? -19.722 -43.802 -14.612 1.00 37.09 164 LEU A C 1
ATOM 1322 O O . LEU A 1 164 ? -19.751 -43.495 -13.422 1.00 37.09 164 LEU A O 1
ATOM 1326 N N . ARG A 1 165 ? -18.918 -44.767 -15.075 1.00 29.67 165 ARG A N 1
ATOM 1327 C CA . ARG A 1 165 ? -17.803 -45.299 -14.284 1.00 29.67 165 ARG A CA 1
ATOM 1328 C C . ARG A 1 165 ? -16.769 -44.191 -14.105 1.00 29.67 165 ARG A C 1
ATOM 1330 O O . ARG A 1 165 ? -15.985 -43.913 -15.009 1.00 29.67 165 ARG A O 1
ATOM 1337 N N . PHE A 1 166 ? -16.747 -43.588 -12.925 1.00 35.78 166 PHE A N 1
ATOM 1338 C CA . PHE A 1 166 ? -15.560 -42.903 -12.440 1.00 35.78 166 PHE A CA 1
ATOM 1339 C C . PHE A 1 166 ? -14.502 -43.974 -12.184 1.00 35.78 166 PHE A C 1
ATOM 1341 O O . PHE A 1 166 ? -14.701 -44.864 -11.357 1.00 35.78 166 PHE A O 1
ATOM 1348 N N . GLY A 1 167 ? -13.403 -43.930 -12.937 1.00 28.22 167 GLY A N 1
ATOM 1349 C CA . GLY A 1 167 ? -12.223 -44.739 -12.659 1.00 28.22 167 GLY A CA 1
ATOM 1350 C C . GLY A 1 167 ? -11.613 -44.300 -11.332 1.00 28.22 167 GLY A C 1
ATOM 1351 O O . GLY A 1 167 ? -10.731 -43.450 -11.304 1.00 28.22 167 GLY A O 1
ATOM 1352 N N . GLY A 1 168 ? -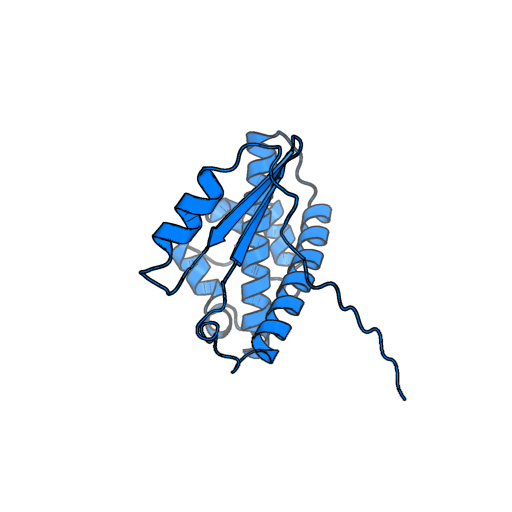12.133 -44.847 -10.235 1.00 30.09 168 GLY A N 1
ATOM 1353 C CA . GLY A 1 168 ? -11.508 -44.800 -8.926 1.00 30.09 168 GLY A CA 1
ATOM 1354 C C . GLY A 1 168 ? -10.292 -45.717 -8.927 1.00 30.09 168 GLY A C 1
ATOM 1355 O O . GLY A 1 168 ? -10.409 -46.918 -9.152 1.00 30.09 168 GLY A O 1
ATOM 1356 N N . GLY A 1 169 ? -9.128 -45.132 -8.681 1.00 26.92 169 GLY A N 1
ATOM 1357 C CA . GLY A 1 169 ? -7.869 -45.842 -8.522 1.00 26.92 169 GLY A CA 1
ATOM 1358 C C . GLY A 1 169 ? -6.904 -44.966 -7.746 1.00 26.92 169 GLY A C 1
ATOM 1359 O O . GLY A 1 169 ? -5.972 -44.409 -8.314 1.00 26.92 169 GLY A O 1
ATOM 1360 N N . GLY A 1 170 ? -7.178 -44.787 -6.454 1.00 27.91 170 GLY A N 1
ATOM 1361 C CA . GLY A 1 170 ? -6.163 -44.315 -5.527 1.00 27.91 170 GLY A CA 1
ATOM 1362 C C . GLY A 1 170 ? -5.068 -45.370 -5.405 1.00 27.91 170 GLY A C 1
ATOM 1363 O O . GLY A 1 170 ? -5.365 -46.550 -5.236 1.00 27.91 170 GLY A O 1
ATOM 1364 N N . VAL A 1 171 ? -3.815 -44.933 -5.455 1.00 29.59 171 VAL A N 1
ATOM 1365 C CA . VAL A 1 171 ? -2.694 -45.675 -4.883 1.00 29.59 171 VAL A CA 1
ATOM 1366 C C . VAL A 1 171 ? -1.968 -44.701 -3.966 1.00 29.59 171 VAL A C 1
ATOM 1368 O O . VAL A 1 171 ? -1.193 -43.858 -4.409 1.00 29.59 171 VAL A O 1
ATOM 1371 N N . PHE A 1 172 ? -2.279 -44.796 -2.672 1.00 33.03 172 PHE A N 1
ATOM 1372 C CA . PHE A 1 172 ? -1.286 -44.532 -1.641 1.00 33.03 172 PHE A CA 1
ATOM 1373 C C . PHE A 1 172 ? -0.227 -45.626 -1.784 1.00 33.03 172 PHE A C 1
ATOM 1375 O O . PHE A 1 172 ? -0.544 -46.806 -1.660 1.00 33.03 172 PHE A O 1
ATOM 1382 N N . GLY A 1 173 ? 1.006 -45.228 -2.068 1.00 27.77 173 GLY A N 1
ATOM 1383 C CA . GLY A 1 173 ? 2.175 -46.093 -2.057 1.00 27.77 173 GLY A CA 1
ATOM 1384 C C . GLY A 1 173 ? 3.322 -45.318 -1.436 1.00 27.77 173 GLY A C 1
ATOM 1385 O O . GLY A 1 173 ? 3.922 -44.470 -2.090 1.00 27.77 173 GLY A O 1
ATOM 1386 N N . SER A 1 174 ? 3.553 -45.562 -0.147 1.00 28.80 174 SER A N 1
ATOM 1387 C CA . SER A 1 174 ? 4.847 -45.344 0.489 1.00 28.80 174 SER A CA 1
ATOM 1388 C C . SER A 1 174 ? 5.845 -46.353 -0.060 1.00 28.80 174 SER A C 1
ATOM 1390 O O . SER A 1 174 ? 5.460 -47.506 -0.213 1.00 28.80 174 SER A O 1
ATOM 1392 N N . GLU A 1 175 ? 7.090 -45.937 -0.255 1.00 30.73 175 GLU A N 1
ATOM 1393 C CA . GLU A 1 175 ? 8.338 -46.720 -0.190 1.00 30.73 175 GLU A CA 1
ATOM 1394 C C . GLU A 1 175 ? 9.444 -45.755 -0.661 1.00 30.73 175 GLU A C 1
ATOM 1396 O O . GLU A 1 175 ? 9.246 -45.051 -1.648 1.00 30.73 175 GLU A O 1
ATOM 1401 N N . ALA A 1 176 ? 10.603 -45.593 -0.033 1.00 35.09 176 ALA A N 1
ATOM 1402 C CA . ALA A 1 176 ? 11.182 -46.062 1.221 1.00 35.09 176 ALA A CA 1
ATOM 1403 C C . ALA A 1 176 ? 12.307 -45.068 1.586 1.00 35.09 176 ALA A C 1
ATOM 1405 O O . ALA A 1 176 ? 12.807 -44.390 0.654 1.00 35.09 176 ALA A O 1
#

Sequence (176 aa):
MVHLLMKCNVATKIWKELPWAIRMDCIPFSSSADLVKAILNADVLLNLDHQSVKPFILNAALVLDSIWQARNLLVHQQVPVVVEDIFAGLRRRYAEHSCAWMEVERAAGKRWVPPPFGWLKVNTDVAIRRNGLYIVISLDILLVPLYDLYRKFSCYGPNSWEGLRFGGGGVFGSEA

Mean predicted aligned error: 14.72 Å

Radius of gyration: 24.99 Å; Cα contacts (8 Å, |Δi|>4): 111; chains: 1; bounding box: 51×64×48 Å